Protein AF-A0A418VL52-F1 (afdb_monomer_lite)

Organism: NCBI:txid2320860

pLDDT: mean 84.6, std 11.33, range [48.5, 96.31]

InterPro domains:
  IPR027417 P-loop containing nucleoside triphosphate hydrolase [G3DSA:3.40.50.300] (5-226)
  IPR027417 P-loop containing nucleoside triphosphate hydrolase [SSF52540] (21-199)

Foldseek 3Di:
DLQVQLLHPQDCPPVDPRHPVVPDPPVSNCVSPVDGDDPVRSVVVCVPDDDDDDDPLCQLVVVVVCVVVVPDAAEAEDEQLLLQLLVCVVVCVQAQCVQCVVDDDDDADPDDNTGHRPLQDPPCVVVLNPDHSSQVSLVSVCSNCVCVLVDPRHAYQHPQVCLVPVPLSVVLVCVVVVHDDDPCRVVVSVPRHRDPDDSGDCCVVHDPVSVVSSVVSVVSVVVRPCSRYRD

Secondary structure (DSSP, 8-state):
-HHHHTT-S----TTSTT-GGGTS-HHHHHHHHTSPPPHHHHTGGGTT-------TT-GGGHHHHHHH-TT---EEEE--HHHHHHHHHHTTTTSHHHHHT-S------SSSSS---TTSPTT-HHHHHHS-HHHHHHHHHHHHHGGGGT--SSEEEEHHHHHHSHHHHHHHHHHHHT----TTHHHHHHH-----S-----GGGS-HHHHHHHHHHHHHHHT--TTTB--

Sequence (231 aa):
MLQAMCGRILNFNSHDDSWVFHGRPREEIEARMARTWRRQEAFPLMLDRRLAFKMPEMLPQLDRLKMYYPNMTSLVMLRRPESVISSVMKKGWYSDDQMQGINGEFIFKTGYSKRIPPWVPDGMEEKYIAMPEVERAAFCYILQYENLISRKDCVVVDYDKMMLDPYNYFSAVCERIGCSFGSLTNEIIQSIREPSKDRSVEVNMITPEYRQKYLTFMRHAERLPSDKRLL

Structure (mmCIF, N/CA/C/O backbone):
data_AF-A0A418VL52-F1
#
_entry.id   AF-A0A418VL52-F1
#
loop_
_atom_site.group_PDB
_atom_site.id
_atom_site.type_symbol
_atom_site.label_atom_id
_atom_site.label_alt_id
_atom_site.label_comp_id
_atom_site.label_asym_id
_atom_site.label_entity_id
_atom_site.label_seq_id
_atom_site.pdbx_PDB_ins_code
_atom_site.Cartn_x
_atom_site.Cartn_y
_atom_site.Cartn_z
_atom_site.occupancy
_atom_site.B_iso_or_equiv
_atom_site.auth_seq_id
_atom_site.auth_comp_id
_atom_site.auth_asym_id
_atom_site.auth_atom_id
_atom_site.pdbx_PDB_model_num
ATOM 1 N N . MET A 1 1 ? 1.977 5.562 -18.429 1.00 75.00 1 MET A N 1
ATOM 2 C CA . MET A 1 1 ? 2.904 4.445 -18.730 1.00 75.00 1 MET A CA 1
ATOM 3 C C . MET A 1 1 ? 3.840 4.760 -19.894 1.00 75.00 1 MET A C 1
ATOM 5 O O . MET A 1 1 ? 5.025 4.903 -19.638 1.00 75.00 1 MET A O 1
ATOM 9 N N . LEU A 1 2 ? 3.338 4.951 -21.124 1.00 86.62 2 LEU A N 1
ATOM 10 C CA . LEU A 1 2 ? 4.182 5.241 -22.302 1.00 86.62 2 LEU A CA 1
ATOM 11 C C . LEU A 1 2 ? 5.139 6.422 -22.091 1.00 86.62 2 LEU A C 1
ATOM 13 O O . LEU A 1 2 ? 6.314 6.325 -22.410 1.00 86.62 2 LEU A O 1
ATOM 17 N N . GLN A 1 3 ? 4.653 7.513 -21.496 1.00 89.12 3 GLN A N 1
ATOM 18 C CA . GLN A 1 3 ? 5.487 8.687 -21.230 1.00 89.12 3 GLN A CA 1
ATOM 19 C C . GLN A 1 3 ? 6.671 8.357 -20.301 1.00 89.12 3 GLN A C 1
ATOM 21 O O . GLN A 1 3 ? 7.805 8.643 -20.666 1.00 89.12 3 GLN A O 1
ATOM 26 N N . ALA A 1 4 ? 6.431 7.659 -19.184 1.00 88.25 4 ALA A N 1
ATOM 27 C CA . ALA A 1 4 ? 7.472 7.244 -18.234 1.00 88.25 4 ALA A CA 1
ATOM 28 C C . ALA A 1 4 ? 8.507 6.283 -18.844 1.00 88.25 4 ALA A C 1
ATOM 30 O O . ALA A 1 4 ? 9.696 6.385 -18.545 1.00 88.25 4 ALA A O 1
ATOM 31 N N . MET A 1 5 ? 8.077 5.385 -19.739 1.00 86.50 5 MET A N 1
ATOM 32 C CA . MET A 1 5 ? 8.989 4.521 -20.501 1.00 86.50 5 MET A CA 1
ATOM 33 C C . MET A 1 5 ? 9.903 5.323 -21.430 1.00 86.50 5 MET A C 1
ATOM 35 O O . MET A 1 5 ? 11.071 4.988 -21.578 1.00 86.50 5 MET A O 1
ATOM 39 N N . CYS A 1 6 ? 9.400 6.418 -21.996 1.00 90.94 6 CYS A N 1
ATOM 40 C CA . CYS A 1 6 ? 10.172 7.337 -22.830 1.00 90.94 6 CYS A CA 1
ATOM 41 C C . CYS A 1 6 ? 10.937 8.403 -22.020 1.00 90.94 6 CYS A C 1
ATOM 43 O O . CYS A 1 6 ? 11.314 9.426 -22.587 1.00 90.94 6 CYS A O 1
ATOM 45 N N . GLY A 1 7 ? 11.095 8.228 -20.703 1.00 90.12 7 GLY A N 1
ATOM 46 C CA . GLY A 1 7 ? 11.819 9.171 -19.842 1.00 90.12 7 GLY A CA 1
ATOM 47 C C . GLY A 1 7 ? 11.044 10.437 -19.449 1.00 90.12 7 GLY A C 1
ATOM 48 O O . GLY A 1 7 ? 11.619 11.347 -18.864 1.00 90.12 7 GLY A O 1
ATOM 49 N N . ARG A 1 8 ? 9.744 10.527 -19.753 1.00 90.31 8 ARG A N 1
ATOM 50 C CA . ARG A 1 8 ? 8.900 11.704 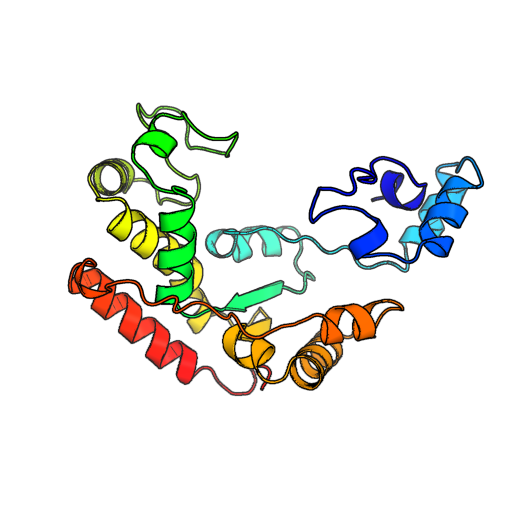-19.471 1.00 90.31 8 ARG A CA 1
ATOM 51 C C . ARG A 1 8 ? 8.036 11.475 -18.232 1.00 90.31 8 ARG A C 1
ATOM 53 O O . ARG A 1 8 ? 7.558 10.367 -18.017 1.00 90.31 8 ARG A O 1
ATOM 60 N N . ILE A 1 9 ? 7.730 12.533 -17.477 1.00 91.12 9 ILE A N 1
ATOM 61 C CA . ILE A 1 9 ? 6.906 12.448 -16.250 1.00 91.12 9 ILE A CA 1
ATOM 62 C C . ILE A 1 9 ? 7.554 11.507 -15.207 1.00 91.12 9 ILE A C 1
ATOM 64 O O . ILE A 1 9 ? 6.883 10.737 -14.524 1.00 91.12 9 ILE A O 1
ATOM 68 N N . LEU A 1 10 ? 8.887 11.522 -15.130 1.00 92.69 10 LEU A N 1
ATOM 69 C CA . LEU A 1 10 ? 9.644 10.883 -14.055 1.00 92.69 10 LEU A CA 1
ATOM 70 C C . LEU A 1 10 ? 9.913 11.921 -12.962 1.00 92.69 10 LEU A C 1
ATOM 72 O O . LEU A 1 10 ? 10.136 13.091 -13.275 1.00 92.69 10 LEU A O 1
ATOM 76 N N . ASN A 1 11 ? 9.906 11.501 -11.695 1.00 94.75 11 ASN A N 1
ATOM 77 C CA . ASN A 1 11 ? 10.263 12.393 -10.598 1.00 94.75 11 ASN A CA 1
ATOM 78 C C . ASN A 1 11 ? 11.787 12.429 -10.414 1.00 94.75 11 ASN A C 1
ATOM 80 O O . ASN A 1 11 ? 12.394 11.431 -10.024 1.00 94.75 11 ASN A O 1
ATOM 84 N N . PHE A 1 12 ? 12.395 13.583 -10.684 1.00 94.94 12 PHE A N 1
ATOM 85 C CA . PHE A 1 12 ? 13.830 13.820 -10.510 1.00 94.94 12 PHE A CA 1
ATOM 86 C C . PHE A 1 12 ? 14.175 14.596 -9.231 1.00 94.94 12 PHE A C 1
ATOM 88 O O . PHE A 1 12 ? 15.353 14.852 -8.992 1.00 94.94 12 PHE A O 1
ATOM 95 N N . ASN A 1 13 ? 13.190 14.927 -8.391 1.00 96.31 13 ASN A N 1
ATOM 96 C CA . ASN A 1 13 ? 13.432 15.534 -7.087 1.00 96.31 13 ASN A CA 1
ATOM 97 C C . ASN A 1 13 ? 14.026 14.498 -6.119 1.00 96.31 13 ASN A C 1
ATOM 99 O O . ASN A 1 13 ? 13.329 13.586 -5.683 1.00 96.31 13 ASN A O 1
ATOM 103 N N . SER A 1 14 ? 15.307 14.647 -5.775 1.00 95.69 14 SER A N 1
ATOM 104 C CA . SER A 1 14 ? 16.042 13.714 -4.908 1.00 95.69 14 SER A CA 1
ATOM 105 C C . SER A 1 14 ? 15.606 13.732 -3.445 1.00 95.69 14 SER A C 1
ATOM 107 O O . SER A 1 14 ? 16.032 12.877 -2.675 1.00 95.69 14 SER A O 1
ATOM 109 N N . HIS A 1 15 ? 14.789 14.706 -3.045 1.00 94.88 15 HIS A N 1
ATOM 110 C CA . HIS A 1 15 ? 14.246 14.783 -1.690 1.00 94.88 15 HIS A CA 1
ATOM 111 C C . HIS A 1 15 ? 12.954 13.979 -1.519 1.00 94.88 15 HIS A C 1
ATOM 113 O O . HIS A 1 15 ? 12.525 13.763 -0.387 1.00 94.88 15 HIS A O 1
ATOM 119 N N . ASP A 1 16 ? 12.340 13.536 -2.617 1.00 92.12 16 ASP A N 1
ATOM 120 C CA . ASP A 1 16 ? 11.100 12.776 -2.561 1.00 92.12 16 ASP A CA 1
ATOM 121 C C . ASP A 1 16 ? 11.381 11.276 -2.444 1.00 92.12 16 ASP A C 1
ATOM 123 O O . ASP A 1 16 ? 12.195 10.716 -3.179 1.00 92.12 16 ASP A O 1
ATOM 127 N N . ASP A 1 17 ? 10.585 10.572 -1.636 1.00 86.44 17 ASP A N 1
ATOM 128 C CA . ASP A 1 17 ? 10.592 9.099 -1.598 1.00 86.44 17 ASP A CA 1
ATOM 129 C C . ASP A 1 17 ? 10.331 8.484 -2.986 1.00 86.44 17 ASP A C 1
ATOM 131 O O . ASP A 1 17 ? 10.761 7.370 -3.282 1.00 86.44 17 ASP A O 1
ATOM 135 N N . SER A 1 18 ? 9.627 9.224 -3.849 1.00 89.12 18 SER A N 1
ATOM 136 C CA . SER A 1 18 ? 9.289 8.827 -5.218 1.00 89.12 18 SER A CA 1
ATOM 137 C C . SER A 1 18 ? 10.348 9.190 -6.266 1.00 89.12 18 SER A C 1
ATOM 139 O O . SER A 1 18 ? 10.082 9.033 -7.461 1.00 89.12 18 SER A O 1
ATOM 141 N N . TRP A 1 19 ? 11.532 9.654 -5.851 1.00 94.75 19 TRP A N 1
ATOM 142 C CA . TRP A 1 19 ? 12.656 9.904 -6.749 1.00 94.75 19 TRP A CA 1
ATOM 143 C C . TRP A 1 19 ? 12.959 8.671 -7.605 1.00 94.75 19 TRP A C 1
ATOM 145 O O . TRP A 1 19 ? 13.111 7.559 -7.097 1.00 94.75 19 TRP A O 1
ATOM 155 N N . VAL A 1 20 ? 13.049 8.850 -8.924 1.00 94.19 20 VAL A N 1
ATOM 156 C CA . VAL A 1 20 ? 13.089 7.730 -9.877 1.00 94.19 20 VAL A CA 1
ATOM 157 C C . VAL A 1 20 ? 14.253 6.763 -9.627 1.00 94.19 20 VAL A C 1
ATOM 159 O O . VAL A 1 20 ? 14.093 5.553 -9.801 1.00 94.19 20 VAL A O 1
ATOM 162 N N . PHE A 1 21 ? 15.393 7.274 -9.161 1.00 94.38 21 PHE A N 1
ATOM 163 C CA . PHE A 1 21 ? 16.592 6.474 -8.917 1.00 94.38 21 PHE A CA 1
ATOM 164 C C . PHE A 1 21 ? 16.537 5.649 -7.619 1.00 94.38 21 PHE A C 1
ATOM 166 O O . PHE A 1 21 ? 17.364 4.762 -7.451 1.00 94.38 21 PHE A O 1
ATOM 173 N N . HIS A 1 22 ? 15.534 5.840 -6.747 1.00 92.31 22 HIS A N 1
ATOM 174 C CA . HIS A 1 22 ? 15.269 4.899 -5.646 1.00 92.31 22 HIS A CA 1
ATOM 175 C C . HIS A 1 22 ? 14.689 3.563 -6.134 1.00 92.31 22 HIS A C 1
ATOM 177 O O . HIS A 1 22 ? 14.755 2.561 -5.428 1.00 92.31 22 HIS A O 1
ATOM 183 N N . GLY A 1 23 ? 14.073 3.542 -7.322 1.00 89.69 23 GLY A N 1
ATOM 184 C CA . GLY A 1 23 ? 13.393 2.358 -7.854 1.00 89.69 23 GLY A CA 1
ATOM 185 C C . GLY A 1 23 ? 13.970 1.815 -9.158 1.00 89.69 23 GLY A C 1
ATOM 186 O O . GLY A 1 23 ? 13.534 0.750 -9.601 1.00 89.69 23 GLY A O 1
ATOM 187 N N . ARG A 1 24 ? 14.897 2.533 -9.808 1.00 91.81 24 ARG A N 1
ATOM 188 C CA . ARG A 1 24 ? 15.479 2.162 -11.108 1.00 91.81 24 ARG A CA 1
ATOM 189 C C . ARG A 1 24 ? 16.969 2.513 -11.188 1.00 91.81 24 ARG A C 1
ATOM 191 O O . ARG A 1 24 ? 17.333 3.598 -10.738 1.00 91.81 24 ARG A O 1
ATOM 198 N N . PRO A 1 25 ? 17.811 1.655 -11.800 1.00 94.25 25 PRO A N 1
ATOM 199 C CA . PRO A 1 25 ? 19.217 1.968 -12.036 1.00 94.25 25 PRO A CA 1
ATOM 200 C C . PRO A 1 25 ? 19.390 3.228 -12.871 1.00 94.25 25 PRO A C 1
ATOM 202 O O . PRO A 1 25 ? 18.548 3.556 -13.718 1.00 94.25 25 PRO A O 1
ATOM 205 N N . ARG A 1 26 ? 20.519 3.905 -12.669 1.00 94.69 26 ARG A N 1
ATOM 206 C CA . ARG A 1 26 ? 20.819 5.152 -13.366 1.00 94.69 26 ARG A CA 1
ATOM 207 C C . ARG A 1 26 ? 20.898 4.953 -14.874 1.00 94.69 26 ARG A C 1
ATOM 209 O O . ARG A 1 26 ? 20.269 5.693 -15.628 1.00 94.69 26 ARG A O 1
ATOM 216 N N . GLU A 1 27 ? 21.578 3.892 -15.277 1.00 95.31 27 GLU A N 1
ATOM 217 C CA . GLU A 1 27 ? 21.813 3.504 -16.663 1.00 95.31 27 GLU A CA 1
ATOM 218 C C . GLU A 1 27 ? 20.487 3.243 -17.392 1.00 95.31 27 GLU A C 1
ATOM 220 O O . GLU A 1 27 ? 20.321 3.619 -18.551 1.00 95.31 27 GLU A O 1
ATOM 225 N N . GLU A 1 28 ? 19.503 2.651 -16.701 1.00 93.12 28 GLU A N 1
ATOM 226 C CA . GLU A 1 28 ? 18.175 2.386 -17.264 1.00 93.12 28 GLU A CA 1
ATOM 227 C C . GLU A 1 28 ? 17.436 3.692 -17.586 1.00 93.12 28 GLU A C 1
ATOM 229 O O . GLU A 1 28 ? 16.813 3.814 -18.643 1.00 93.12 28 GLU A O 1
ATOM 234 N N . ILE A 1 29 ? 17.492 4.679 -16.689 1.00 94.88 29 ILE A N 1
ATOM 235 C CA . ILE A 1 29 ? 16.823 5.970 -16.886 1.00 94.88 29 ILE A CA 1
ATOM 236 C C . ILE A 1 29 ? 17.547 6.809 -17.939 1.00 94.88 29 ILE A C 1
ATOM 238 O O . ILE A 1 29 ? 16.893 7.378 -18.815 1.00 94.88 29 ILE A O 1
ATOM 242 N N . GLU A 1 30 ? 18.877 6.842 -17.915 1.00 94.50 30 GLU A N 1
ATOM 243 C CA . GLU A 1 30 ? 19.681 7.549 -18.917 1.00 94.50 30 GLU A CA 1
ATOM 244 C C . GLU A 1 30 ? 19.462 6.972 -20.320 1.00 94.50 30 GLU A C 1
ATOM 246 O O . GLU A 1 30 ? 19.229 7.733 -21.259 1.00 94.50 30 GLU A O 1
ATOM 251 N N . ALA A 1 31 ? 19.383 5.645 -20.467 1.00 92.56 31 ALA A N 1
ATOM 252 C CA . ALA A 1 31 ? 19.061 5.004 -21.743 1.00 92.56 31 ALA A CA 1
ATOM 253 C C . ALA A 1 31 ? 17.676 5.407 -22.287 1.00 92.56 31 ALA A C 1
ATOM 255 O O . ALA A 1 31 ? 17.504 5.569 -23.499 1.00 92.56 31 ALA A O 1
ATOM 256 N N . ARG A 1 32 ? 16.677 5.613 -21.415 1.00 91.62 32 ARG A N 1
ATOM 257 C CA . ARG A 1 32 ? 15.350 6.107 -21.832 1.00 91.62 32 ARG A CA 1
ATOM 258 C C . ARG A 1 32 ? 15.418 7.535 -22.359 1.00 91.62 32 ARG A C 1
ATOM 260 O O . ARG A 1 32 ? 14.725 7.844 -23.328 1.00 91.62 32 ARG A O 1
ATOM 267 N N . MET A 1 33 ? 16.237 8.376 -21.729 1.00 92.56 33 MET A N 1
ATOM 268 C CA . MET A 1 33 ? 16.390 9.797 -22.060 1.00 92.56 33 MET A CA 1
ATOM 269 C C . MET A 1 33 ? 17.387 10.067 -23.193 1.00 92.56 33 MET A C 1
ATOM 271 O O . MET A 1 33 ? 17.365 11.153 -23.763 1.00 92.56 33 MET A O 1
ATOM 275 N N . ALA A 1 34 ? 18.225 9.093 -23.558 1.00 94.00 34 ALA A N 1
ATOM 276 C CA . ALA A 1 34 ? 19.257 9.234 -24.587 1.00 94.00 34 ALA A CA 1
ATOM 277 C C . ALA A 1 34 ? 18.709 9.540 -25.995 1.00 94.00 34 ALA A C 1
ATOM 279 O O . ALA A 1 34 ? 19.469 9.900 -26.893 1.00 94.00 34 ALA A O 1
ATOM 280 N N . ARG A 1 35 ? 17.396 9.388 -26.218 1.00 91.88 35 ARG A N 1
ATOM 281 C CA . ARG A 1 35 ? 16.749 9.698 -27.496 1.00 91.88 35 ARG A CA 1
ATOM 282 C C . ARG A 1 35 ? 15.297 10.129 -27.340 1.00 91.88 35 ARG A C 1
ATOM 284 O O . ARG A 1 35 ? 14.634 9.841 -26.347 1.00 91.88 35 ARG A O 1
ATOM 291 N N . THR A 1 36 ? 14.762 10.740 -28.396 1.00 91.81 36 THR A N 1
ATOM 292 C CA . THR A 1 36 ? 13.319 10.980 -28.519 1.00 91.81 36 THR A CA 1
ATOM 293 C C . THR A 1 36 ? 12.623 9.748 -29.079 1.00 91.81 36 THR A C 1
ATOM 295 O O . THR A 1 36 ? 12.971 9.264 -30.150 1.00 91.81 36 THR A O 1
ATOM 298 N N . TRP A 1 37 ? 11.596 9.279 -28.377 1.00 93.12 37 TRP A N 1
ATOM 299 C CA . TRP A 1 37 ? 10.807 8.119 -28.777 1.00 93.12 37 TRP A CA 1
ATOM 300 C C . TRP A 1 37 ? 9.550 8.514 -29.545 1.00 93.12 37 TRP A C 1
ATOM 302 O O . TRP A 1 37 ? 8.741 9.320 -29.054 1.00 93.12 37 TRP A O 1
ATOM 312 N N . ARG A 1 38 ? 9.328 7.876 -30.698 1.00 91.88 38 ARG A N 1
ATOM 313 C CA . ARG A 1 38 ? 8.024 7.862 -31.367 1.00 91.88 38 ARG A CA 1
ATOM 314 C C . ARG A 1 38 ? 7.120 6.827 -30.707 1.00 91.88 38 ARG A C 1
ATOM 316 O O . ARG A 1 38 ? 7.561 5.791 -30.213 1.00 91.88 38 ARG A O 1
ATOM 323 N N . ARG A 1 39 ? 5.809 7.075 -30.744 1.00 90.19 39 ARG A N 1
ATOM 324 C CA . ARG A 1 39 ? 4.809 6.170 -30.151 1.00 90.19 39 ARG A CA 1
ATOM 325 C C . ARG A 1 39 ? 4.887 4.750 -30.720 1.0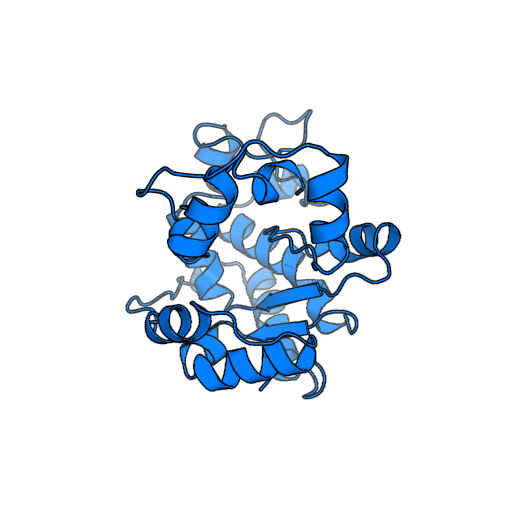0 90.19 39 ARG A C 1
ATOM 327 O O . ARG A 1 39 ? 4.757 3.802 -29.959 1.00 90.19 39 ARG A O 1
ATOM 334 N N . GLN A 1 40 ? 5.123 4.620 -32.025 1.00 93.31 40 GLN A N 1
ATOM 335 C CA . GLN A 1 40 ? 5.229 3.328 -32.711 1.00 93.31 40 GLN A CA 1
ATOM 336 C C . GLN A 1 40 ? 6.457 2.515 -32.268 1.00 93.31 40 GLN A C 1
ATOM 338 O O . GLN A 1 40 ? 6.409 1.294 -32.303 1.00 93.31 40 GLN A O 1
ATOM 343 N N . GLU A 1 41 ? 7.523 3.173 -31.803 1.00 91.06 41 GLU A N 1
ATOM 344 C CA . GLU A 1 41 ? 8.746 2.516 -31.320 1.00 91.06 41 GLU A CA 1
ATOM 345 C C . GLU A 1 41 ? 8.626 2.108 -29.849 1.00 91.06 41 GLU A C 1
ATOM 347 O O . GLU A 1 41 ? 9.101 1.052 -29.446 1.00 91.06 41 GLU A O 1
ATOM 352 N N . ALA A 1 42 ? 7.990 2.954 -29.033 1.00 89.88 42 ALA A N 1
ATOM 353 C CA . ALA A 1 42 ? 7.884 2.733 -27.593 1.00 89.88 42 ALA A CA 1
ATOM 354 C C . ALA A 1 42 ? 6.723 1.807 -27.197 1.00 89.88 42 ALA A C 1
ATOM 356 O O . ALA A 1 42 ? 6.804 1.137 -26.172 1.00 89.88 42 ALA A O 1
ATOM 357 N N . PHE A 1 43 ? 5.644 1.753 -27.985 1.00 90.94 43 PHE A N 1
ATOM 358 C CA . PHE A 1 43 ? 4.483 0.917 -27.666 1.00 90.94 43 PHE A CA 1
ATOM 359 C C . PHE A 1 43 ? 4.801 -0.592 -27.621 1.00 90.94 43 PHE A C 1
ATOM 361 O O . PHE A 1 43 ? 4.389 -1.229 -26.653 1.00 90.94 43 PHE A O 1
ATOM 368 N N . PRO A 1 44 ? 5.571 -1.173 -28.565 1.00 91.06 44 PRO A N 1
ATOM 369 C CA . PRO A 1 44 ? 5.969 -2.579 -28.482 1.00 91.06 44 PRO A CA 1
ATOM 370 C C . PRO A 1 44 ? 6.718 -2.933 -27.188 1.00 91.06 44 PRO A C 1
ATOM 372 O O . PRO A 1 44 ? 6.483 -3.998 -26.629 1.00 91.06 44 PRO A O 1
ATOM 375 N N . LEU A 1 45 ? 7.538 -2.015 -26.657 1.00 86.06 45 LEU A N 1
ATOM 376 C CA . LEU A 1 45 ? 8.305 -2.194 -25.409 1.00 86.06 45 LEU A CA 1
ATOM 377 C C . LEU A 1 45 ? 7.457 -2.157 -24.127 1.00 86.06 45 LEU A C 1
ATOM 379 O O . LEU A 1 45 ? 7.995 -2.241 -23.023 1.00 86.06 45 LEU A O 1
ATOM 383 N N . MET A 1 46 ? 6.155 -1.903 -24.251 1.00 85.75 46 MET A N 1
ATOM 384 C CA . MET A 1 46 ? 5.217 -1.949 -23.132 1.00 85.75 46 MET A CA 1
ATOM 385 C C . MET A 1 46 ? 4.444 -3.261 -23.070 1.00 85.75 46 MET A C 1
ATOM 387 O O . MET A 1 46 ? 3.882 -3.563 -22.019 1.00 85.75 46 MET A O 1
ATOM 391 N N . LEU A 1 47 ? 4.365 -4.006 -24.175 1.00 88.12 47 LEU A N 1
ATOM 392 C CA . LEU A 1 47 ? 3.535 -5.210 -24.264 1.00 88.12 47 LEU A CA 1
ATOM 393 C C . LEU A 1 47 ? 4.061 -6.345 -23.374 1.00 88.12 47 LEU A C 1
ATOM 395 O O . LEU A 1 47 ? 3.293 -7.201 -22.952 1.00 88.12 47 LEU A O 1
ATOM 399 N N . ASP A 1 48 ? 5.350 -6.315 -23.050 1.00 84.50 48 ASP A N 1
ATOM 400 C CA . ASP A 1 48 ? 6.054 -7.246 -22.168 1.00 84.50 48 ASP A CA 1
ATOM 401 C C . ASP A 1 48 ? 6.086 -6.787 -20.696 1.00 84.50 48 ASP A C 1
ATOM 403 O O . ASP A 1 48 ? 6.736 -7.415 -19.857 1.00 84.50 48 ASP A O 1
ATOM 407 N N . ARG A 1 49 ? 5.410 -5.684 -20.343 1.00 86.62 49 ARG A N 1
ATOM 408 C CA . ARG A 1 49 ? 5.464 -5.092 -18.997 1.00 86.62 49 ARG A CA 1
ATOM 409 C C . ARG A 1 49 ? 4.167 -5.286 -18.226 1.00 86.62 49 ARG A C 1
ATOM 411 O O . ARG A 1 49 ? 3.068 -5.140 -18.752 1.00 86.62 49 ARG A O 1
ATOM 418 N N . ARG A 1 50 ? 4.306 -5.523 -16.919 1.00 87.50 50 ARG A N 1
ATOM 419 C CA . ARG A 1 50 ? 3.187 -5.541 -15.973 1.00 87.50 50 ARG A CA 1
ATOM 420 C C . ARG A 1 50 ? 3.042 -4.166 -15.326 1.00 87.50 50 ARG A C 1
ATOM 422 O O . ARG A 1 50 ? 4.003 -3.617 -14.789 1.00 87.50 50 ARG A O 1
ATOM 429 N N . LEU A 1 51 ? 1.836 -3.615 -15.378 1.00 88.62 51 LEU A N 1
ATOM 430 C CA . LEU A 1 51 ? 1.504 -2.366 -14.708 1.00 88.62 51 LEU A CA 1
ATOM 431 C C . LEU A 1 51 ? 1.204 -2.641 -13.231 1.00 88.62 51 LEU A C 1
ATOM 433 O O . LEU A 1 51 ? 0.442 -3.550 -12.912 1.00 88.62 51 LEU A O 1
ATOM 437 N N . ALA A 1 52 ? 1.800 -1.849 -12.345 1.00 89.94 52 ALA A N 1
ATOM 438 C CA . ALA A 1 52 ? 1.575 -1.924 -10.910 1.00 89.94 52 ALA A CA 1
ATOM 439 C C . ALA A 1 52 ? 1.156 -0.551 -10.384 1.00 89.94 52 ALA A C 1
ATOM 441 O O . ALA A 1 52 ? 1.740 0.469 -10.756 1.00 89.94 52 ALA A O 1
ATOM 442 N N . PHE A 1 53 ? 0.159 -0.539 -9.503 1.00 89.88 53 PHE A N 1
ATOM 443 C CA . PHE A 1 53 ? -0.313 0.659 -8.824 1.00 89.88 53 PHE A CA 1
ATOM 444 C C . PHE A 1 53 ? -0.281 0.435 -7.320 1.00 89.88 53 PHE A C 1
ATOM 446 O O . PHE A 1 53 ? -0.760 -0.584 -6.825 1.00 89.88 53 PHE A O 1
ATOM 453 N N . LYS A 1 54 ? 0.248 1.418 -6.594 1.00 89.94 54 LYS A N 1
ATOM 454 C CA . LYS A 1 54 ? 0.111 1.506 -5.143 1.00 89.94 54 LYS A CA 1
ATOM 455 C C . LYS A 1 54 ? -0.975 2.528 -4.848 1.00 89.94 54 LYS A C 1
ATOM 457 O O . LYS A 1 54 ? -0.809 3.697 -5.181 1.00 89.94 54 LYS A O 1
ATOM 462 N N . MET A 1 55 ? -2.053 2.091 -4.210 1.00 88.06 55 MET A N 1
ATOM 463 C CA . MET A 1 55 ? -3.125 2.977 -3.770 1.00 88.06 55 MET A CA 1
ATOM 464 C C . MET A 1 55 ? -3.435 2.675 -2.300 1.00 88.06 55 MET A C 1
ATOM 466 O O . MET A 1 55 ? -3.963 1.598 -2.012 1.00 88.06 55 MET A O 1
ATOM 470 N N . PRO A 1 56 ? -3.044 3.551 -1.356 1.00 84.50 56 PRO A N 1
ATOM 471 C CA . PRO A 1 56 ? -3.441 3.385 0.037 1.00 84.50 56 PRO A CA 1
ATOM 472 C C . PRO A 1 56 ? -4.966 3.496 0.164 1.00 84.50 56 PRO A C 1
ATOM 474 O O . PRO A 1 56 ? -5.611 4.137 -0.658 1.00 84.50 56 PRO A O 1
ATOM 477 N N . GLU A 1 57 ? -5.529 2.862 1.192 1.00 84.38 57 GLU A N 1
ATOM 478 C CA . GLU A 1 57 ? -6.942 3.012 1.585 1.00 84.38 57 GLU A CA 1
ATOM 479 C C . GLU A 1 57 ? -7.990 2.593 0.526 1.00 84.38 57 GLU A C 1
ATOM 481 O O . GLU A 1 57 ? -9.139 3.031 0.569 1.00 84.38 57 GLU A O 1
ATOM 486 N N . MET A 1 58 ? -7.609 1.706 -0.403 1.00 87.94 58 MET A N 1
ATOM 487 C CA . MET A 1 58 ? -8.467 1.228 -1.501 1.00 87.94 58 MET A CA 1
ATOM 488 C C . MET A 1 58 ? -9.084 -0.158 -1.283 1.00 87.94 58 MET A C 1
ATOM 490 O O . MET A 1 58 ? -9.711 -0.707 -2.194 1.00 87.94 58 MET A O 1
ATOM 494 N N . LEU A 1 59 ? -8.882 -0.771 -0.115 1.00 89.50 59 LEU A N 1
ATOM 495 C CA . LEU A 1 59 ? -9.345 -2.137 0.125 1.00 89.50 59 LEU A CA 1
ATOM 496 C C . LEU A 1 59 ? -10.887 -2.268 0.072 1.00 89.50 59 LEU A C 1
ATOM 498 O O . LEU A 1 59 ? -11.357 -3.220 -0.557 1.00 89.50 59 LEU A O 1
ATOM 502 N N . PRO A 1 60 ? -11.691 -1.304 0.573 1.00 89.00 60 PRO A N 1
ATOM 503 C CA . PRO A 1 60 ? -13.144 -1.298 0.381 1.00 89.00 60 PRO A CA 1
ATOM 504 C C . PRO A 1 60 ? -13.583 -1.226 -1.091 1.00 89.00 60 PRO A C 1
ATOM 506 O O . PRO A 1 60 ? -14.674 -1.663 -1.442 1.00 89.00 60 PRO A O 1
ATOM 509 N N . GLN A 1 61 ? -12.744 -0.688 -1.977 1.00 89.12 61 GLN A N 1
ATOM 510 C CA . GLN A 1 61 ? -13.031 -0.511 -3.402 1.00 89.12 61 GLN A CA 1
ATOM 511 C C . GLN A 1 61 ? -12.481 -1.659 -4.259 1.00 89.12 61 GLN A C 1
ATOM 513 O O . GLN A 1 61 ? -12.621 -1.631 -5.486 1.00 89.12 61 GLN A O 1
ATOM 518 N N . LEU A 1 62 ? -11.861 -2.671 -3.645 1.00 90.62 62 LEU A N 1
ATOM 519 C CA . LEU A 1 62 ? -11.165 -3.728 -4.369 1.00 90.62 62 LEU A CA 1
ATOM 520 C C . LEU A 1 62 ? -12.100 -4.543 -5.277 1.00 90.62 62 LEU A C 1
ATOM 522 O O . LEU A 1 62 ? -11.713 -4.876 -6.396 1.00 90.62 62 LEU A O 1
ATOM 526 N N . ASP A 1 63 ? -13.344 -4.787 -4.858 1.00 91.56 63 ASP A N 1
ATOM 527 C CA . ASP A 1 63 ? -14.338 -5.481 -5.694 1.00 91.56 63 ASP A CA 1
ATOM 528 C C . ASP A 1 63 ? -14.648 -4.692 -6.964 1.00 91.56 63 ASP A C 1
ATOM 530 O O . ASP A 1 63 ? -14.603 -5.229 -8.070 1.00 91.56 63 ASP A O 1
ATOM 534 N N . ARG A 1 64 ? -14.858 -3.380 -6.823 1.00 92.50 64 ARG A N 1
ATOM 535 C CA . ARG A 1 64 ? -15.097 -2.489 -7.958 1.00 92.50 64 ARG A CA 1
ATOM 536 C C . ARG A 1 64 ? -13.891 -2.443 -8.892 1.00 92.50 64 ARG A C 1
ATOM 538 O O . ARG A 1 64 ? -14.068 -2.485 -10.105 1.00 92.50 64 ARG A O 1
ATOM 545 N N . LEU A 1 65 ? -12.669 -2.395 -8.357 1.00 92.75 65 LEU A N 1
ATOM 546 C CA . LEU A 1 65 ? -11.454 -2.457 -9.177 1.00 92.75 65 LEU A CA 1
ATOM 547 C C . LEU A 1 65 ? -11.378 -3.766 -9.969 1.00 92.75 65 LEU A C 1
ATOM 549 O O . LEU A 1 65 ? -11.037 -3.740 -11.147 1.00 92.75 65 LEU A O 1
ATOM 553 N N . LYS A 1 66 ? -11.745 -4.895 -9.362 1.00 92.50 66 LYS A N 1
ATOM 554 C CA . LYS A 1 66 ? -11.753 -6.200 -10.032 1.00 92.50 66 LYS A CA 1
ATOM 555 C C . LYS A 1 66 ? -12.843 -6.352 -11.080 1.00 92.50 66 LYS A C 1
ATOM 557 O O . LYS A 1 66 ? -12.629 -7.066 -12.050 1.00 92.50 66 LYS A O 1
ATOM 562 N N . MET A 1 67 ? -13.964 -5.647 -10.949 1.00 95.50 67 MET A N 1
ATOM 563 C CA . MET A 1 67 ? -14.951 -5.578 -12.031 1.00 95.50 67 MET A CA 1
ATOM 564 C C . MET A 1 67 ? -14.353 -4.957 -13.301 1.00 95.50 67 MET A C 1
ATOM 566 O O . MET A 1 67 ? -14.620 -5.436 -14.398 1.00 95.50 67 MET A O 1
ATOM 570 N N . TYR A 1 68 ? -13.523 -3.918 -13.161 1.00 95.94 68 TYR A N 1
ATOM 571 C CA . TYR A 1 68 ? -12.845 -3.284 -14.300 1.00 95.94 68 TYR A CA 1
ATOM 572 C C . TYR A 1 68 ? -11.593 -4.045 -14.755 1.00 95.94 68 TYR A C 1
ATOM 574 O O . TYR A 1 68 ? -11.269 -4.049 -15.941 1.00 95.94 68 TYR A O 1
ATOM 582 N N . TYR A 1 69 ? -10.892 -4.691 -13.822 1.00 94.44 69 TYR A N 1
ATOM 583 C CA . TYR A 1 69 ? -9.631 -5.393 -14.056 1.00 94.44 69 TYR A CA 1
ATOM 584 C C . TYR A 1 69 ? -9.680 -6.811 -13.459 1.00 94.44 69 TYR A C 1
ATOM 586 O O . TYR A 1 69 ? -9.022 -7.079 -12.449 1.00 94.44 69 TYR A O 1
ATOM 594 N N . PRO A 1 70 ? -10.434 -7.747 -14.067 1.00 93.50 70 PRO A N 1
ATOM 595 C CA . PRO A 1 70 ? -10.695 -9.069 -13.481 1.00 93.50 70 PRO A CA 1
ATOM 596 C C . PRO A 1 70 ? -9.437 -9.922 -13.287 1.00 93.50 70 PRO A C 1
ATOM 598 O O . PRO A 1 70 ? -9.376 -10.740 -12.375 1.00 93.50 70 PRO A O 1
ATOM 601 N N . ASN A 1 71 ? -8.401 -9.679 -14.093 1.00 92.00 71 ASN A N 1
ATOM 602 C CA . ASN A 1 71 ? -7.124 -10.395 -14.032 1.00 92.00 71 ASN A CA 1
ATOM 603 C C . ASN A 1 71 ? -6.073 -9.691 -13.151 1.00 92.00 71 ASN A C 1
ATOM 605 O O . ASN A 1 71 ? -4.895 -10.043 -13.190 1.00 92.00 71 ASN A O 1
ATOM 609 N N . MET A 1 72 ? -6.460 -8.659 -12.395 1.00 94.06 72 MET A N 1
ATOM 610 C CA . MET A 1 72 ? -5.543 -7.925 -11.527 1.00 94.06 72 MET A CA 1
ATOM 611 C C . MET A 1 72 ? -5.107 -8.784 -10.334 1.00 94.06 72 MET A C 1
ATOM 613 O O . MET A 1 72 ? -5.929 -9.226 -9.531 1.00 94.06 72 MET A O 1
ATOM 617 N N . THR A 1 73 ? -3.795 -8.928 -10.148 1.00 93.06 73 THR A N 1
ATOM 618 C CA . THR A 1 73 ? -3.226 -9.411 -8.886 1.00 93.06 73 THR A CA 1
ATOM 619 C C . THR A 1 73 ? -3.291 -8.302 -7.841 1.00 93.06 73 THR A C 1
ATOM 621 O O . THR A 1 73 ? -2.827 -7.188 -8.078 1.00 93.06 73 THR A O 1
ATOM 624 N N . SER A 1 74 ? -3.847 -8.599 -6.670 1.00 93.19 74 SER A N 1
ATOM 625 C CA . SER A 1 74 ? -3.975 -7.640 -5.569 1.00 93.19 74 SER A CA 1
ATOM 626 C C . SER A 1 74 ? -3.065 -8.044 -4.420 1.00 93.19 74 SER A C 1
ATOM 628 O O . SER A 1 74 ? -3.184 -9.159 -3.917 1.00 93.19 74 SER A O 1
ATOM 630 N N . LEU A 1 75 ? -2.173 -7.142 -4.011 1.00 92.38 75 LEU A N 1
ATOM 631 C CA . LEU A 1 75 ? -1.320 -7.309 -2.839 1.00 92.38 75 LEU A CA 1
ATOM 632 C C . LEU A 1 75 ? -1.793 -6.339 -1.758 1.00 92.38 75 LEU A C 1
ATOM 634 O O . LEU A 1 75 ? -1.914 -5.140 -2.012 1.00 92.38 75 LEU A O 1
ATOM 638 N N . VAL A 1 76 ? -2.051 -6.857 -0.563 1.00 91.88 76 VAL A N 1
ATOM 639 C CA . VAL A 1 76 ? -2.509 -6.079 0.588 1.00 91.88 76 VAL A CA 1
ATOM 640 C C . VAL A 1 76 ? -1.455 -6.171 1.677 1.00 91.88 76 VAL A C 1
ATOM 642 O O . VAL A 1 76 ? -1.208 -7.245 2.216 1.00 91.88 76 VAL A O 1
ATOM 645 N N . MET A 1 77 ? -0.848 -5.035 2.012 1.00 90.31 77 MET A N 1
ATOM 646 C CA . MET A 1 77 ? 0.041 -4.932 3.167 1.00 90.31 77 MET A CA 1
ATOM 647 C C . MET A 1 77 ? -0.809 -4.867 4.434 1.00 90.31 77 MET A C 1
ATOM 649 O O . MET A 1 77 ? -1.565 -3.915 4.610 1.00 90.31 77 MET A O 1
ATOM 653 N N . LEU A 1 78 ? -0.673 -5.850 5.314 1.00 87.44 78 LEU A N 1
ATOM 654 C CA . LEU A 1 78 ? -1.285 -5.853 6.634 1.00 87.44 78 LEU A CA 1
ATOM 655 C C . LEU A 1 78 ? -0.238 -5.473 7.676 1.00 87.44 78 LEU A C 1
ATOM 657 O O . LEU A 1 78 ? 0.878 -5.977 7.652 1.00 87.44 78 LEU A O 1
ATOM 661 N N . ARG A 1 79 ? -0.604 -4.596 8.606 1.00 85.12 79 ARG A N 1
ATOM 662 C CA . ARG A 1 79 ? 0.263 -4.162 9.700 1.00 85.12 79 ARG A CA 1
ATOM 663 C C . ARG A 1 79 ? -0.531 -4.081 10.991 1.00 85.12 79 ARG A C 1
ATOM 665 O O . ARG A 1 79 ? -1.723 -3.756 10.949 1.00 85.12 79 ARG A O 1
ATOM 672 N N . ARG A 1 80 ? 0.147 -4.305 12.118 1.00 80.75 80 ARG A N 1
ATOM 673 C CA . ARG A 1 80 ? -0.398 -4.139 13.467 1.00 80.75 80 ARG A CA 1
ATOM 674 C C . ARG A 1 80 ? -1.172 -2.816 13.616 1.00 80.75 80 ARG A C 1
ATOM 676 O O . ARG A 1 80 ? -0.614 -1.753 13.310 1.00 80.75 80 ARG A O 1
ATOM 683 N N . PRO A 1 81 ? -2.437 -2.858 14.064 1.00 82.19 81 PRO A N 1
ATOM 684 C CA . PRO A 1 81 ? -3.332 -1.704 14.094 1.00 82.19 81 PRO A CA 1
ATOM 685 C C . PRO A 1 81 ? -2.811 -0.552 14.947 1.00 82.19 81 PRO A C 1
ATOM 687 O O . PRO A 1 81 ? -2.854 0.590 14.511 1.00 82.19 81 PRO A O 1
ATOM 690 N N . GLU A 1 82 ? -2.250 -0.839 16.117 1.00 81.44 82 GLU A N 1
ATOM 691 C CA . GLU A 1 82 ? -1.651 0.139 17.035 1.00 81.44 82 GLU A CA 1
ATOM 692 C C . GLU A 1 82 ? -0.567 0.927 16.305 1.00 81.44 82 GLU A C 1
ATOM 694 O O . GLU A 1 82 ? -0.540 2.153 16.286 1.00 81.44 82 GLU A O 1
ATOM 699 N N . SER A 1 83 ? 0.260 0.194 15.573 1.00 81.50 83 SER A N 1
ATOM 700 C CA . SER A 1 83 ? 1.330 0.732 14.758 1.00 81.50 83 SER A CA 1
ATOM 701 C C . SER A 1 83 ? 0.811 1.690 13.672 1.00 81.50 83 SER A C 1
ATOM 703 O O . SER A 1 83 ? 1.447 2.711 13.376 1.00 81.50 83 SER A O 1
ATOM 705 N N . VAL A 1 84 ? -0.323 1.360 13.048 1.00 86.19 84 VAL A N 1
ATOM 706 C CA . VAL A 1 84 ? -0.962 2.192 12.018 1.00 86.19 84 VAL A CA 1
ATOM 707 C C . VAL A 1 84 ? -1.640 3.407 12.643 1.00 86.19 84 VAL A C 1
ATOM 709 O O . VAL A 1 84 ? -1.347 4.520 12.213 1.00 86.19 84 VAL A O 1
ATOM 712 N N . ILE A 1 85 ? -2.456 3.216 13.683 1.00 86.44 85 ILE A N 1
ATOM 713 C CA . ILE A 1 85 ? -3.183 4.272 14.404 1.00 86.44 85 ILE A CA 1
ATOM 714 C C . ILE A 1 85 ? -2.199 5.312 14.958 1.00 86.44 85 ILE A C 1
ATOM 716 O O . ILE A 1 85 ? -2.358 6.502 14.698 1.00 86.44 85 ILE A O 1
ATOM 720 N N . SER A 1 86 ? -1.111 4.871 15.603 1.00 85.62 86 SER A N 1
ATOM 721 C CA . SER A 1 86 ? -0.032 5.754 16.076 1.00 85.62 86 SER A CA 1
ATOM 722 C C . SER A 1 86 ? 0.544 6.584 14.931 1.00 85.62 86 SER A C 1
ATOM 724 O O . SER A 1 86 ? 0.720 7.800 15.030 1.00 85.62 86 SER A O 1
ATOM 726 N N . SER A 1 87 ? 0.804 5.929 13.796 1.00 86.31 87 SER A N 1
ATOM 727 C CA . SER A 1 87 ? 1.397 6.584 12.637 1.00 86.31 87 SER A CA 1
ATOM 728 C C . SER A 1 87 ? 0.472 7.607 11.984 1.00 86.31 87 SER A C 1
ATOM 730 O O . SER A 1 87 ? 0.995 8.591 11.465 1.00 86.31 87 SER A O 1
ATOM 732 N N . VAL A 1 88 ? -0.839 7.369 11.925 1.00 87.94 88 VAL A N 1
ATOM 733 C CA . VAL A 1 88 ? -1.790 8.304 11.297 1.00 87.94 88 VAL A CA 1
ATOM 734 C C . VAL A 1 88 ? -2.119 9.467 12.228 1.00 87.94 88 VAL A C 1
ATOM 736 O O . VAL A 1 88 ? -2.145 10.600 11.758 1.00 87.94 88 VAL A O 1
ATOM 739 N N . MET A 1 89 ? -2.233 9.217 13.539 1.00 88.06 89 MET A N 1
ATOM 740 C CA . MET A 1 89 ? -2.396 10.266 14.553 1.00 88.06 89 MET A CA 1
ATOM 741 C C . MET A 1 89 ? -1.196 11.208 14.579 1.00 88.06 89 MET A C 1
ATOM 743 O O . MET A 1 89 ? -1.343 12.422 14.540 1.00 88.06 89 MET A O 1
ATOM 747 N N . LYS A 1 90 ? 0.028 10.666 14.555 1.00 87.38 90 LYS A N 1
ATOM 748 C CA . LYS A 1 90 ? 1.239 11.497 14.509 1.00 87.38 90 LYS A CA 1
ATOM 749 C C . LYS A 1 90 ? 1.292 12.402 13.273 1.00 87.38 90 LYS A C 1
ATOM 751 O O . LYS A 1 90 ? 1.915 13.458 13.309 1.00 87.38 90 LYS A O 1
ATOM 756 N N . LYS A 1 91 ? 0.687 11.966 12.167 1.00 86.62 91 LYS A N 1
ATOM 757 C CA . LYS A 1 91 ? 0.605 12.743 10.927 1.00 86.62 91 LYS A CA 1
ATOM 758 C C . LYS A 1 91 ? -0.617 13.667 10.883 1.00 86.62 91 LYS A C 1
ATOM 760 O O . LYS A 1 91 ? -0.741 14.409 9.915 1.00 86.62 91 LYS A O 1
ATOM 765 N N . GLY A 1 92 ? -1.518 13.597 11.864 1.00 89.12 92 GLY A N 1
ATOM 766 C CA . GLY A 1 92 ? -2.758 14.369 11.892 1.00 89.12 92 GLY A CA 1
ATOM 767 C C . GLY A 1 92 ? -3.718 14.030 10.752 1.00 89.12 92 GLY A C 1
ATOM 768 O O . GLY A 1 92 ? -4.491 14.884 10.338 1.00 89.12 92 GLY A O 1
ATOM 769 N N . TRP A 1 93 ? -3.668 12.815 10.194 1.00 88.00 93 TRP A N 1
ATOM 770 C CA . TRP A 1 93 ? -4.475 12.458 9.012 1.00 88.00 93 TRP A CA 1
ATOM 771 C C . TRP A 1 93 ? -5.983 12.494 9.265 1.00 88.00 93 TRP A C 1
ATOM 773 O O . TRP A 1 93 ? -6.759 12.627 8.320 1.00 88.00 93 TRP A O 1
ATOM 783 N N . TYR A 1 94 ? -6.400 12.382 10.525 1.00 89.75 94 TYR A N 1
ATOM 784 C CA . TYR A 1 94 ? -7.803 12.464 10.920 1.00 89.75 94 TYR A CA 1
ATOM 785 C C . TYR A 1 94 ? -8.011 13.479 12.049 1.00 89.75 94 TYR A C 1
ATOM 787 O O . TYR A 1 94 ? -8.974 13.363 12.813 1.00 89.75 94 TYR A O 1
ATOM 795 N N . SER A 1 95 ? -7.118 14.464 12.175 1.00 90.81 95 SER A N 1
ATOM 796 C CA . SER A 1 95 ? -7.254 15.543 13.153 1.00 90.81 95 SER A CA 1
ATOM 797 C C . SER A 1 95 ? -8.400 16.484 12.778 1.00 90.81 95 SER A C 1
ATOM 799 O O . SER A 1 95 ? -8.857 16.519 11.631 1.00 90.81 95 SER A O 1
ATOM 801 N N . ASP A 1 96 ? -8.883 17.266 13.743 1.00 90.44 96 ASP A N 1
ATOM 802 C CA . ASP A 1 96 ? -9.906 18.277 13.457 1.00 90.44 96 ASP A CA 1
ATOM 803 C C . ASP A 1 96 ? -9.389 19.352 12.484 1.00 90.44 96 ASP A C 1
ATOM 805 O O . ASP A 1 96 ? -10.144 19.801 11.621 1.00 90.44 96 ASP A O 1
ATOM 809 N N . ASP A 1 97 ? -8.097 19.689 12.540 1.00 89.56 97 ASP A N 1
ATOM 810 C CA . ASP A 1 97 ? -7.451 20.618 11.603 1.00 89.56 97 ASP A CA 1
ATOM 811 C C . ASP A 1 97 ? -7.481 20.088 10.162 1.00 89.56 97 ASP A C 1
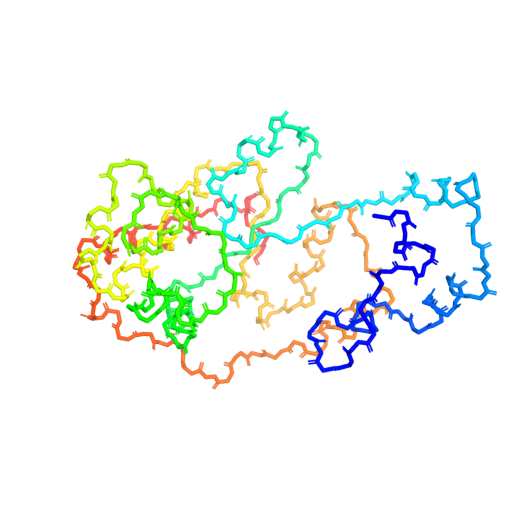ATOM 813 O O . ASP A 1 97 ? -7.792 20.813 9.211 1.00 89.56 97 ASP A O 1
ATOM 817 N N . GLN A 1 98 ? -7.216 18.790 9.984 1.00 86.94 98 GLN A N 1
ATOM 818 C CA . GLN A 1 98 ? -7.301 18.130 8.681 1.00 86.94 98 GLN A CA 1
ATOM 819 C C . GLN A 1 98 ? -8.734 18.151 8.140 1.00 86.94 98 GLN A C 1
ATOM 821 O O . GLN A 1 98 ? -8.952 18.405 6.951 1.00 86.94 98 GLN A O 1
ATOM 826 N N . MET A 1 99 ? -9.720 17.937 9.014 1.00 86.38 99 MET A N 1
ATOM 827 C CA . MET A 1 99 ? -11.137 18.014 8.659 1.00 86.38 99 MET A CA 1
ATOM 828 C C . MET A 1 99 ? -11.582 19.431 8.271 1.00 86.38 99 MET A C 1
ATOM 830 O O . MET A 1 99 ? -12.539 19.581 7.513 1.00 86.38 99 MET A O 1
ATOM 834 N N . GLN A 1 100 ? -10.892 20.466 8.745 1.00 84.38 100 GLN A N 1
ATOM 835 C CA . GLN A 1 100 ? -11.113 21.860 8.339 1.00 84.38 100 GLN A CA 1
ATOM 836 C C . GLN A 1 100 ? -10.337 22.242 7.072 1.00 84.38 100 GLN A C 1
ATOM 838 O O . GLN A 1 100 ? -10.562 23.299 6.490 1.00 84.38 100 GLN A O 1
ATOM 843 N N . GLY A 1 101 ? -9.458 21.360 6.599 1.00 76.38 101 GLY A N 1
ATOM 844 C CA . GLY A 1 101 ? -8.727 21.543 5.355 1.00 76.38 101 GLY A CA 1
ATOM 845 C C . GLY A 1 101 ? -7.448 22.343 5.459 1.00 76.38 101 GLY A C 1
ATOM 846 O O . GLY A 1 101 ? -6.960 22.829 4.44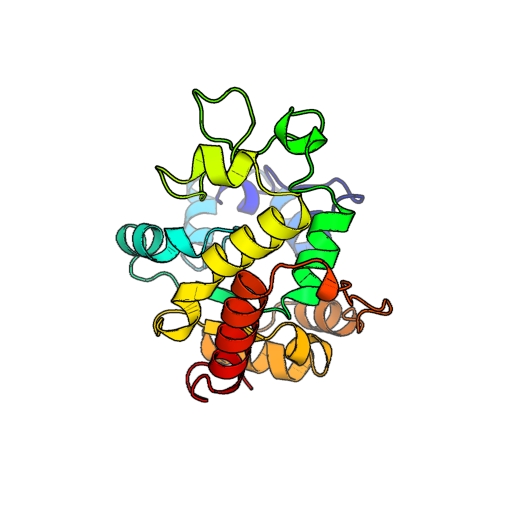2 1.00 76.38 101 GLY A O 1
ATOM 847 N N . ILE A 1 102 ? -6.904 22.434 6.669 1.00 64.75 102 ILE A N 1
ATOM 848 C CA . ILE A 1 102 ? -5.678 23.174 6.962 1.00 64.75 102 ILE A CA 1
ATOM 849 C C . ILE A 1 102 ? -4.451 22.476 6.344 1.00 64.75 102 ILE A C 1
ATOM 851 O O . ILE A 1 102 ? -3.485 23.140 5.985 1.00 64.75 102 ILE A O 1
ATOM 855 N N . ASN A 1 103 ? -4.508 21.155 6.135 1.00 61.22 103 ASN A N 1
ATOM 856 C CA . ASN A 1 103 ? -3.377 20.350 5.677 1.00 61.22 103 ASN A CA 1
ATOM 857 C C . ASN A 1 103 ? -3.719 19.529 4.413 1.00 61.22 103 ASN A C 1
ATOM 859 O O . ASN A 1 103 ? -4.642 18.719 4.406 1.00 61.22 103 ASN A O 1
ATOM 863 N N . GLY A 1 104 ? -2.943 19.720 3.341 1.00 61.44 104 GLY A N 1
ATOM 864 C CA . GLY A 1 104 ? -2.915 18.858 2.151 1.00 61.44 104 GLY A CA 1
ATOM 865 C C . GLY A 1 104 ? -4.153 18.855 1.234 1.00 61.44 104 GLY A C 1
ATOM 866 O O . GLY A 1 104 ? -5.278 19.201 1.609 1.00 61.44 104 GLY A O 1
ATOM 867 N N . GLU A 1 105 ? -3.926 18.411 -0.002 1.00 61.88 105 GLU A N 1
ATOM 868 C CA . GLU A 1 105 ? -4.968 18.083 -0.975 1.00 61.88 105 GLU A CA 1
ATOM 869 C C . GLU A 1 105 ? -5.245 16.581 -0.907 1.00 61.88 105 GLU A C 1
ATOM 871 O O . GLU A 1 105 ? -4.455 15.754 -1.359 1.00 61.88 105 GLU A O 1
ATOM 876 N N . PHE A 1 106 ? -6.369 16.221 -0.299 1.00 69.56 106 PHE A N 1
ATOM 877 C CA . PHE A 1 106 ? -6.877 14.857 -0.289 1.00 69.56 106 PHE A CA 1
ATOM 878 C C . PHE A 1 106 ? -8.271 14.862 -0.923 1.00 69.56 106 PHE A C 1
ATOM 880 O O . PHE A 1 106 ? -8.937 15.899 -0.971 1.00 69.56 106 PHE A O 1
ATOM 887 N N . ILE A 1 107 ? -8.719 13.719 -1.439 1.00 74.69 107 ILE A N 1
ATOM 888 C CA . ILE A 1 107 ? -10.081 13.606 -1.968 1.00 74.69 107 ILE A CA 1
ATOM 889 C C . ILE A 1 107 ? -11.028 13.533 -0.772 1.00 74.69 107 ILE A C 1
ATOM 891 O O . ILE A 1 107 ? -10.826 12.707 0.110 1.00 74.69 107 ILE A O 1
ATOM 895 N N . PHE A 1 108 ? -12.065 14.364 -0.746 1.00 84.44 108 PHE A N 1
ATOM 896 C CA . PHE A 1 108 ? -13.081 14.363 0.306 1.00 84.44 108 PHE A CA 1
ATOM 897 C C . PHE A 1 108 ? -14.480 14.322 -0.299 1.00 84.44 108 PHE A C 1
ATOM 899 O O . PHE A 1 108 ? -14.680 14.735 -1.444 1.00 84.44 108 PHE A O 1
ATOM 906 N N . LYS A 1 109 ? -15.456 13.840 0.477 1.00 86.12 109 LYS A N 1
ATOM 907 C CA . LYS A 1 109 ? -16.871 13.972 0.123 1.00 86.12 109 LYS A CA 1
ATOM 908 C C . LYS A 1 109 ? -17.238 15.453 -0.003 1.00 86.12 109 LYS A C 1
ATOM 910 O O . LYS A 1 109 ? -16.785 16.287 0.781 1.00 86.12 109 LYS A O 1
ATOM 915 N N . THR A 1 110 ? -18.071 15.769 -0.986 1.00 78.88 110 THR A N 1
ATOM 916 C CA . THR A 1 110 ? -18.619 17.112 -1.202 1.00 78.88 110 THR A CA 1
ATOM 917 C C . THR A 1 110 ? -19.934 17.287 -0.437 1.00 78.88 110 THR A C 1
ATOM 919 O O . THR A 1 110 ? -20.579 16.306 -0.077 1.00 78.88 110 THR A O 1
ATOM 922 N N . GLY A 1 111 ? -20.338 18.535 -0.175 1.00 77.94 111 GLY A N 1
ATOM 923 C CA . GLY A 1 111 ? -21.634 18.846 0.453 1.00 77.94 111 GLY A CA 1
ATOM 924 C C . GLY A 1 111 ? -21.657 18.836 1.987 1.00 77.94 111 GLY A C 1
ATOM 925 O O . GLY A 1 111 ? -22.719 19.029 2.568 1.00 77.94 111 GLY A O 1
ATOM 926 N N . TYR A 1 112 ? -20.506 18.666 2.643 1.00 80.69 112 TYR A N 1
ATOM 927 C CA . TYR A 1 112 ? -20.378 18.672 4.103 1.00 80.69 112 TYR A CA 1
ATOM 928 C C . TYR A 1 112 ? -19.539 19.858 4.590 1.00 80.69 112 TYR A C 1
ATOM 930 O O . TYR A 1 112 ? -18.625 20.309 3.901 1.00 80.69 112 TYR A O 1
ATOM 938 N N . SER A 1 113 ? -19.828 20.348 5.800 1.00 81.25 113 SER A N 1
ATOM 939 C CA . SER A 1 113 ? -19.081 21.447 6.438 1.00 81.25 113 SER A CA 1
ATOM 940 C C . SER A 1 113 ? -17.662 21.054 6.857 1.00 81.25 113 SER A C 1
ATOM 942 O O . SER A 1 113 ? -16.813 21.920 7.055 1.00 81.25 113 SER A O 1
ATOM 944 N N . LYS A 1 114 ? -17.399 19.750 6.981 1.00 86.12 114 LYS A N 1
ATOM 945 C CA . LYS A 1 114 ? -16.081 19.179 7.249 1.00 86.12 114 LYS A CA 1
ATOM 946 C C . LYS A 1 114 ? -15.651 18.272 6.099 1.00 86.12 114 LYS A C 1
ATOM 948 O O . LYS A 1 114 ? -16.475 17.647 5.436 1.00 86.12 114 LYS A O 1
ATOM 953 N N . ARG A 1 115 ? -14.340 18.155 5.907 1.00 86.81 115 ARG A N 1
ATOM 954 C CA . ARG A 1 115 ? -13.706 17.208 4.989 1.00 86.81 115 ARG A CA 1
ATOM 955 C C . ARG A 1 115 ? -13.830 15.788 5.541 1.00 86.81 115 ARG A C 1
ATOM 957 O O . ARG A 1 115 ? -13.216 15.444 6.550 1.00 86.81 115 ARG A O 1
ATOM 964 N N . ILE A 1 116 ? -14.636 14.970 4.868 1.00 89.44 116 ILE A N 1
ATOM 965 C CA . ILE A 1 116 ? -14.877 13.566 5.220 1.00 89.44 116 ILE A CA 1
ATOM 966 C C . ILE A 1 116 ? -14.227 12.679 4.156 1.00 89.44 116 ILE A C 1
ATOM 968 O O . ILE A 1 116 ? -14.461 12.915 2.966 1.00 89.44 116 ILE A O 1
ATOM 972 N N . PRO A 1 117 ? -13.420 11.671 4.529 1.00 88.00 117 PRO A N 1
ATOM 973 C CA . PRO A 1 117 ? -12.828 10.774 3.549 1.00 88.00 117 PRO A CA 1
ATOM 974 C C . PRO A 1 117 ? -13.883 10.034 2.707 1.00 88.00 117 PRO A C 1
ATOM 976 O O . PRO A 1 117 ? -14.939 9.660 3.222 1.00 88.00 117 PRO A O 1
ATOM 979 N N . PRO A 1 118 ? -13.606 9.766 1.420 1.00 86.31 118 PRO A N 1
ATOM 980 C CA . PRO A 1 118 ? -14.587 9.230 0.480 1.00 86.31 118 PRO A CA 1
ATOM 981 C C . PRO A 1 118 ? -14.978 7.781 0.778 1.00 86.31 118 PRO A C 1
ATOM 983 O O . PRO A 1 118 ? -15.998 7.317 0.284 1.00 86.31 118 PRO A O 1
ATOM 986 N N . TRP A 1 119 ? -14.181 7.059 1.568 1.00 86.06 119 TRP A N 1
ATOM 987 C CA . TRP A 1 119 ? -14.495 5.695 1.985 1.00 86.06 119 TRP A CA 1
ATOM 988 C C . TRP A 1 119 ? -15.429 5.623 3.192 1.00 86.06 119 TRP A C 1
ATOM 990 O O . TRP A 1 119 ? -15.984 4.556 3.419 1.00 86.06 119 TRP A O 1
ATOM 1000 N N . VAL A 1 120 ? -15.631 6.704 3.959 1.00 89.75 120 VAL A N 1
ATOM 1001 C CA . VAL A 1 120 ? -16.612 6.691 5.058 1.00 89.75 120 VAL A CA 1
ATOM 1002 C C . VAL A 1 120 ? -17.984 6.333 4.467 1.00 89.75 120 VAL A C 1
ATOM 1004 O O . VAL A 1 120 ? -18.402 7.014 3.532 1.00 89.75 120 VAL A O 1
ATOM 1007 N N . PRO A 1 121 ? -18.680 5.287 4.947 1.00 90.62 121 PRO A N 1
ATOM 1008 C CA . PRO A 1 121 ? -19.973 4.891 4.395 1.00 90.62 121 PRO A CA 1
ATOM 1009 C C . PRO A 1 121 ? -21.008 6.013 4.472 1.00 90.62 121 PRO A C 1
ATOM 1011 O O . PRO A 1 121 ? -20.971 6.838 5.386 1.00 90.62 121 PRO A O 1
ATOM 1014 N N . ASP A 1 122 ? -21.934 6.034 3.518 1.00 90.50 122 ASP A N 1
ATOM 1015 C CA . ASP A 1 122 ? -23.056 6.970 3.548 1.00 90.50 122 ASP A CA 1
ATOM 1016 C C . ASP A 1 122 ? -23.936 6.709 4.784 1.00 90.50 122 ASP A C 1
ATOM 1018 O O . ASP A 1 122 ? -24.174 5.559 5.163 1.00 90.50 122 ASP A O 1
ATOM 1022 N N . GLY A 1 123 ? -24.391 7.777 5.438 1.00 92.19 123 GLY A N 1
ATOM 1023 C CA . GLY A 1 123 ? -25.149 7.730 6.692 1.00 92.19 123 GLY A CA 1
ATOM 1024 C C . GLY A 1 123 ? -24.285 7.686 7.959 1.00 92.19 123 GLY A C 1
ATOM 1025 O O . GLY A 1 123 ? -24.824 7.711 9.064 1.00 92.19 123 GLY A O 1
ATOM 1026 N N . MET A 1 124 ? -22.955 7.635 7.832 1.00 92.81 124 MET A N 1
ATOM 1027 C CA . MET A 1 124 ? -22.018 7.639 8.967 1.00 92.81 124 MET A CA 1
ATOM 1028 C C . MET A 1 124 ? -21.313 8.985 9.165 1.00 92.81 124 MET A C 1
ATOM 1030 O O . MET A 1 124 ? -20.490 9.113 10.071 1.00 92.81 124 MET A O 1
ATOM 1034 N N . GLU A 1 125 ? -21.616 9.991 8.348 1.00 92.75 125 GLU A N 1
ATOM 1035 C CA . GLU A 1 125 ? -20.906 11.269 8.302 1.00 92.75 125 GLU A CA 1
ATOM 1036 C C . GLU A 1 125 ? -20.967 12.036 9.619 1.00 92.75 125 GLU A C 1
ATOM 1038 O O . GLU A 1 125 ? -19.926 12.410 10.155 1.00 92.75 125 GLU A O 1
ATOM 1043 N N . GLU A 1 126 ? -22.164 12.236 10.172 1.00 91.88 126 GLU A N 1
ATOM 1044 C CA . GLU A 1 126 ? -22.338 12.963 11.436 1.00 91.88 126 GLU A CA 1
ATOM 1045 C C . GLU A 1 126 ? -21.645 12.240 12.592 1.00 91.88 126 GLU A C 1
ATOM 1047 O O . GLU A 1 126 ? -20.940 12.857 13.392 1.00 91.88 126 GLU A O 1
ATOM 1052 N N . LYS A 1 127 ? -21.770 10.907 12.628 1.00 92.25 127 LYS A N 1
ATOM 1053 C CA . LYS A 1 127 ? -21.092 10.075 13.624 1.00 92.25 127 LYS A CA 1
ATOM 1054 C C . LYS A 1 127 ? -19.575 10.202 13.493 1.00 92.25 127 LYS A C 1
ATOM 1056 O O . LYS A 1 127 ? -18.901 10.389 14.498 1.00 92.25 127 LYS A O 1
ATOM 1061 N N . TYR A 1 128 ? -19.041 10.138 12.274 1.00 92.94 128 TYR A N 1
ATOM 1062 C CA . TYR A 1 128 ? -17.613 10.310 12.004 1.00 92.94 128 TYR A CA 1
ATOM 1063 C C . TYR A 1 128 ? -17.121 11.702 12.421 1.00 92.94 128 TYR A C 1
ATOM 1065 O O . TYR A 1 128 ? -16.065 11.825 13.034 1.00 92.94 128 TYR A O 1
ATOM 1073 N N . ILE A 1 129 ? -17.899 12.750 12.141 1.00 91.56 129 ILE A N 1
ATOM 1074 C CA . ILE A 1 129 ? -17.587 14.132 12.527 1.00 91.56 129 ILE A CA 1
ATOM 1075 C C . ILE A 1 129 ? -17.503 14.302 14.049 1.00 91.56 129 ILE A C 1
ATOM 1077 O O . ILE A 1 129 ? -16.685 15.099 14.518 1.00 91.56 129 ILE A O 1
ATOM 1081 N N . ALA A 1 130 ? -18.349 13.590 14.794 1.00 92.81 130 ALA A N 1
ATOM 1082 C CA . ALA A 1 130 ? -18.415 13.651 16.250 1.00 92.81 130 ALA A CA 1
ATOM 1083 C C . ALA A 1 130 ? -17.339 12.806 16.957 1.00 92.81 130 ALA A C 1
ATOM 1085 O O . ALA A 1 130 ? -17.071 13.032 18.136 1.00 92.81 130 ALA A O 1
ATOM 1086 N N . MET A 1 131 ? -16.718 11.844 16.265 1.00 92.19 131 MET A N 1
ATOM 1087 C CA . MET A 1 131 ? -15.650 11.015 16.832 1.00 92.19 131 MET A CA 1
ATOM 1088 C C . MET A 1 131 ? -14.391 11.849 17.114 1.00 92.19 131 MET A C 1
ATOM 1090 O O . MET A 1 131 ? -14.001 12.646 16.256 1.00 92.19 131 MET A O 1
ATOM 1094 N N . PRO A 1 132 ? -13.685 11.627 18.237 1.00 91.62 132 PRO A N 1
ATOM 1095 C CA . PRO A 1 132 ? -12.328 12.135 18.410 1.00 91.62 132 PRO A CA 1
ATOM 1096 C C . PRO A 1 132 ? -11.368 11.485 17.397 1.00 91.62 132 PRO A C 1
ATOM 1098 O O . PRO A 1 132 ? -11.630 10.400 16.874 1.00 91.62 132 PRO A O 1
ATOM 1101 N N . GLU A 1 133 ? -10.217 12.116 17.140 1.00 91.00 133 GLU A N 1
ATOM 1102 C CA . GLU A 1 133 ? -9.250 11.656 16.127 1.00 91.00 133 GLU A CA 1
ATOM 1103 C C . GLU A 1 133 ? -8.846 10.181 16.287 1.00 91.00 133 GLU A C 1
ATOM 1105 O O . GLU A 1 133 ? -8.799 9.445 15.301 1.00 91.00 133 GLU A O 1
ATOM 1110 N N . VAL A 1 134 ? -8.599 9.727 17.519 1.00 89.56 134 VAL A N 1
ATOM 1111 C CA . VAL A 1 134 ? -8.219 8.332 17.798 1.00 89.56 134 VAL A CA 1
ATOM 1112 C C . VAL A 1 134 ? -9.304 7.337 17.370 1.00 89.56 134 VAL A C 1
ATOM 1114 O O . VAL A 1 134 ? -8.996 6.268 16.840 1.00 89.56 134 VAL A O 1
ATOM 1117 N N . GLU A 1 135 ? -10.579 7.700 17.529 1.00 89.75 135 GLU A N 1
ATOM 1118 C CA . GLU A 1 135 ? -11.700 6.876 17.082 1.00 89.75 135 GLU A CA 1
ATOM 1119 C C . GLU A 1 135 ? -11.865 6.930 15.568 1.00 89.75 135 GLU A C 1
ATOM 1121 O O . GLU A 1 135 ? -12.093 5.887 14.962 1.00 89.75 135 GLU A O 1
ATOM 1126 N N . ARG A 1 136 ? -11.664 8.095 14.936 1.00 91.81 136 ARG A N 1
ATOM 1127 C CA . ARG A 1 136 ? -11.647 8.204 13.467 1.00 91.81 136 ARG A CA 1
ATOM 1128 C C . ARG A 1 136 ? -10.552 7.327 12.859 1.00 91.81 136 ARG A C 1
ATOM 1130 O O . ARG A 1 136 ? -10.807 6.605 11.898 1.00 91.81 136 ARG A O 1
ATOM 1137 N N . ALA A 1 137 ? -9.362 7.321 13.458 1.00 90.44 137 ALA A N 1
ATOM 1138 C CA . ALA A 1 137 ? -8.253 6.467 13.044 1.00 90.44 137 ALA A CA 1
ATOM 1139 C C . ALA A 1 137 ? -8.585 4.972 13.181 1.00 90.44 137 ALA A C 1
ATOM 1141 O O . ALA A 1 137 ? -8.360 4.199 12.246 1.00 90.44 137 ALA A O 1
ATOM 1142 N N . ALA A 1 138 ? -9.152 4.561 14.320 1.00 89.00 138 ALA A N 1
ATOM 1143 C CA . ALA A 1 138 ? -9.573 3.180 14.544 1.00 89.00 138 ALA A CA 1
ATOM 1144 C C . ALA A 1 138 ? -10.702 2.760 13.586 1.00 89.00 138 ALA A C 1
ATOM 1146 O O . ALA A 1 138 ? -10.644 1.679 12.999 1.00 89.00 138 ALA A O 1
ATOM 1147 N N . PHE A 1 139 ? -11.694 3.629 13.386 1.00 90.31 139 PHE A N 1
ATOM 1148 C CA . PHE A 1 139 ? -12.804 3.433 12.461 1.00 90.31 139 PHE A CA 1
ATOM 1149 C C . PHE A 1 139 ? -12.307 3.219 11.028 1.00 90.31 139 PHE A C 1
ATOM 1151 O O . PHE A 1 139 ? -12.650 2.214 10.405 1.00 90.31 139 PHE A O 1
ATOM 1158 N N . CYS A 1 140 ? -11.447 4.113 10.529 1.00 90.56 140 CYS A N 1
ATOM 1159 C CA . CYS A 1 140 ? -10.858 3.997 9.197 1.00 90.56 140 CYS A CA 1
ATOM 1160 C C . CYS A 1 140 ? -10.034 2.713 9.053 1.00 90.56 140 CYS A C 1
ATOM 1162 O O . CYS A 1 140 ? -10.161 2.029 8.043 1.00 90.56 140 CYS A O 1
ATOM 1164 N N . TYR A 1 141 ? -9.239 2.334 10.059 1.00 89.38 141 TYR A N 1
ATOM 1165 C CA . TYR A 1 141 ? -8.508 1.067 10.018 1.00 89.38 141 TYR A CA 1
ATOM 1166 C C . TYR A 1 141 ? -9.460 -0.131 9.895 1.00 89.38 141 TYR A C 1
ATOM 1168 O O . TYR A 1 141 ? -9.284 -0.968 9.012 1.00 89.38 141 TYR A O 1
ATOM 1176 N N . ILE A 1 142 ? -10.486 -0.213 10.746 1.00 87.94 142 ILE A N 1
ATOM 1177 C CA . ILE A 1 142 ? -11.442 -1.329 10.725 1.00 87.94 142 ILE A CA 1
ATOM 1178 C C . ILE A 1 142 ? -12.121 -1.415 9.363 1.00 87.94 142 ILE A C 1
ATOM 1180 O O . ILE A 1 142 ? -12.090 -2.474 8.751 1.00 87.94 142 ILE A O 1
ATOM 1184 N N . LEU A 1 143 ? -12.645 -0.303 8.857 1.00 89.38 143 LEU A N 1
ATOM 1185 C CA . LEU A 1 143 ? -13.305 -0.254 7.556 1.00 89.38 143 LEU A CA 1
ATOM 1186 C C . LEU A 1 143 ? -12.397 -0.754 6.422 1.00 89.38 143 LEU A C 1
ATOM 1188 O O . LEU A 1 143 ? -12.843 -1.457 5.518 1.00 89.38 143 LEU A O 1
ATOM 1192 N N . GLN A 1 144 ? -11.111 -0.401 6.465 1.00 88.56 144 GLN A N 1
ATOM 1193 C CA . GLN A 1 144 ? -10.161 -0.841 5.452 1.00 88.56 144 GLN A CA 1
ATOM 1194 C C . GLN A 1 144 ? -9.949 -2.354 5.505 1.00 88.56 144 GLN A C 1
ATOM 1196 O O . GLN A 1 144 ? -9.919 -2.990 4.458 1.00 88.56 144 GLN A O 1
ATOM 1201 N N . TYR A 1 145 ? -9.837 -2.948 6.693 1.00 87.62 145 TYR A N 1
ATOM 1202 C CA . TYR A 1 145 ? -9.376 -4.330 6.840 1.00 87.62 145 TYR A CA 1
ATOM 1203 C C . TYR A 1 145 ? -10.458 -5.355 7.206 1.00 87.62 145 TYR A C 1
ATOM 1205 O O . TYR A 1 145 ? -10.203 -6.549 7.062 1.00 87.62 145 TYR A O 1
ATOM 1213 N N . GLU A 1 146 ? -11.659 -4.954 7.626 1.00 84.25 146 GLU A N 1
ATOM 1214 C CA . GLU A 1 146 ? -12.695 -5.861 8.156 1.00 84.25 146 GLU A CA 1
ATOM 1215 C C . GLU A 1 146 ? -13.038 -7.009 7.200 1.00 84.25 146 GLU A C 1
ATOM 1217 O O . GLU A 1 146 ? -13.156 -8.164 7.613 1.00 84.25 146 GLU A O 1
ATOM 1222 N N . ASN A 1 147 ? -13.087 -6.715 5.900 1.00 83.81 147 ASN A N 1
ATOM 1223 C CA . ASN A 1 147 ? -13.408 -7.698 4.873 1.00 83.81 147 ASN A CA 1
ATOM 1224 C C . ASN A 1 147 ? -12.195 -8.531 4.441 1.00 83.81 147 ASN A C 1
ATOM 1226 O O . ASN A 1 147 ? -12.361 -9.563 3.796 1.00 83.81 147 ASN A O 1
ATOM 1230 N N . LEU A 1 148 ? -10.966 -8.151 4.809 1.00 85.19 148 LEU A N 1
ATOM 1231 C CA . LEU A 1 148 ? -9.762 -8.873 4.389 1.00 85.19 148 LEU A CA 1
ATOM 1232 C C . LEU A 1 148 ? -9.772 -10.334 4.853 1.00 85.19 148 LEU A C 1
ATOM 1234 O O . LEU A 1 148 ? -9.278 -11.211 4.148 1.00 85.19 148 LEU A O 1
ATOM 1238 N N . ILE A 1 149 ? -10.365 -10.605 6.021 1.00 77.94 149 ILE A N 1
ATOM 1239 C CA . ILE A 1 149 ? -10.400 -11.947 6.612 1.00 77.94 149 ILE A CA 1
ATOM 1240 C C . ILE A 1 149 ? -11.127 -12.943 5.699 1.00 77.94 149 ILE A C 1
ATOM 1242 O O . ILE A 1 149 ? -10.673 -14.079 5.501 1.00 77.94 149 ILE A O 1
ATOM 1246 N N . SER A 1 150 ? -12.260 -12.525 5.135 1.00 80.12 150 SER A N 1
ATOM 1247 C CA . SER A 1 150 ? -13.107 -13.376 4.298 1.00 80.12 150 SER A CA 1
ATOM 1248 C C . SER A 1 150 ? -12.598 -13.464 2.857 1.00 80.12 150 SER A C 1
ATOM 1250 O O . SER A 1 150 ? -12.784 -14.501 2.213 1.00 80.12 150 SER A O 1
ATOM 1252 N N . ARG A 1 151 ? -11.867 -12.452 2.371 1.00 84.75 151 ARG A N 1
ATOM 1253 C CA . ARG A 1 151 ? -11.321 -12.413 1.005 1.00 84.75 151 ARG A CA 1
ATOM 1254 C C . ARG A 1 151 ? -10.321 -13.534 0.727 1.00 84.75 151 ARG A C 1
ATOM 1256 O O . ARG A 1 151 ? -9.486 -13.882 1.562 1.00 84.75 151 ARG A O 1
ATOM 1263 N N . LYS A 1 152 ? -10.424 -14.126 -0.463 1.00 82.44 152 LYS A N 1
ATOM 1264 C CA . LYS A 1 152 ? -9.522 -15.184 -0.974 1.00 82.44 152 LYS A CA 1
ATOM 1265 C C . LYS A 1 152 ? -8.759 -14.754 -2.223 1.00 82.44 152 LYS A C 1
ATOM 1267 O O . LYS A 1 152 ? -7.950 -15.495 -2.760 1.00 82.44 152 LYS A O 1
ATOM 1272 N N . ASP A 1 153 ? -9.065 -13.566 -2.709 1.00 86.81 153 ASP A N 1
ATOM 1273 C CA . ASP A 1 153 ? -8.732 -13.092 -4.036 1.00 86.81 153 ASP A CA 1
ATOM 1274 C C . ASP A 1 153 ? -7.598 -12.051 -3.997 1.00 86.81 153 ASP A C 1
ATOM 1276 O O . ASP A 1 153 ? -7.359 -11.335 -4.966 1.00 86.81 153 ASP A O 1
ATOM 1280 N N . CYS A 1 154 ? -6.878 -11.966 -2.882 1.00 90.00 154 CYS A N 1
ATOM 1281 C CA . CYS A 1 154 ? -5.719 -11.106 -2.698 1.00 90.00 154 CYS A CA 1
ATOM 1282 C C . CYS A 1 154 ? -4.593 -11.857 -1.985 1.00 90.00 154 CYS A C 1
ATOM 1284 O O . CYS A 1 154 ? -4.833 -12.764 -1.189 1.00 90.00 154 CYS A O 1
ATOM 1286 N N . VAL A 1 155 ? -3.363 -11.432 -2.246 1.00 88.31 155 VAL A N 1
ATOM 1287 C CA . VAL A 1 155 ? -2.178 -11.846 -1.498 1.00 88.31 155 VAL A CA 1
ATOM 1288 C C . VAL A 1 155 ? -2.021 -10.900 -0.314 1.00 88.31 155 VAL A C 1
ATOM 1290 O O . VAL A 1 155 ? -1.939 -9.687 -0.507 1.00 88.31 155 VAL A O 1
ATOM 1293 N N . VAL A 1 156 ? -1.986 -11.440 0.903 1.00 88.31 156 VAL A N 1
ATOM 1294 C CA . VAL A 1 156 ? -1.757 -10.649 2.118 1.00 88.31 156 VAL A CA 1
ATOM 1295 C C . VAL A 1 156 ? -0.285 -10.735 2.499 1.00 88.31 156 VAL A C 1
ATOM 1297 O O . VAL A 1 156 ? 0.259 -11.828 2.647 1.00 88.31 156 VAL A O 1
ATOM 1300 N N . VAL A 1 157 ? 0.343 -9.574 2.652 1.00 88.25 157 VAL A N 1
ATOM 1301 C CA . VAL A 1 157 ? 1.736 -9.409 3.069 1.00 88.25 157 VAL A CA 1
ATOM 1302 C C . VAL A 1 157 ? 1.722 -8.883 4.498 1.00 88.25 157 VAL A C 1
ATOM 1304 O O . VAL A 1 157 ? 1.294 -7.755 4.739 1.00 88.25 157 VAL A O 1
ATOM 1307 N N . ASP A 1 158 ? 2.162 -9.700 5.447 1.00 87.06 158 ASP A N 1
ATOM 1308 C CA . ASP A 1 158 ? 2.347 -9.297 6.837 1.00 87.06 158 ASP A CA 1
ATOM 1309 C C . ASP A 1 158 ? 3.596 -8.416 6.927 1.00 87.06 158 ASP A C 1
ATOM 1311 O O . ASP A 1 158 ? 4.732 -8.887 6.849 1.00 87.06 158 ASP A O 1
ATOM 1315 N N . TYR A 1 159 ? 3.375 -7.109 7.045 1.00 87.81 159 TYR A N 1
ATOM 1316 C CA . TYR A 1 159 ? 4.440 -6.124 7.148 1.00 87.81 159 TYR A CA 1
ATOM 1317 C C . TYR A 1 159 ? 5.354 -6.434 8.327 1.00 87.81 159 TYR A C 1
ATOM 1319 O O . TYR A 1 159 ? 6.568 -6.368 8.180 1.00 87.81 159 TYR A O 1
ATOM 1327 N N . ASP A 1 160 ? 4.791 -6.769 9.487 1.00 84.56 160 ASP A N 1
ATOM 1328 C CA . ASP A 1 160 ? 5.574 -6.913 10.709 1.00 84.56 160 ASP A CA 1
ATOM 1329 C C . ASP A 1 160 ? 6.496 -8.137 10.620 1.00 84.56 160 ASP A C 1
ATOM 1331 O O . ASP A 1 160 ? 7.654 -8.049 11.021 1.00 84.56 160 ASP A O 1
ATOM 1335 N N . LYS A 1 161 ? 6.046 -9.235 9.999 1.00 85.25 161 LYS A N 1
ATOM 1336 C CA . LYS A 1 161 ? 6.919 -10.379 9.679 1.00 85.25 161 LYS A CA 1
ATOM 1337 C C . LYS A 1 161 ? 7.945 -10.068 8.594 1.00 85.25 161 LYS A C 1
ATOM 1339 O O . LYS A 1 161 ? 9.109 -10.437 8.738 1.00 85.25 161 LYS A O 1
ATOM 1344 N N . MET A 1 162 ? 7.543 -9.362 7.537 1.00 88.69 162 MET A N 1
ATOM 1345 C CA . MET A 1 162 ? 8.457 -8.945 6.470 1.00 88.69 162 MET A CA 1
ATOM 1346 C C . MET A 1 162 ? 9.604 -8.092 7.021 1.00 88.69 162 MET A C 1
ATOM 1348 O O . MET A 1 162 ? 10.717 -8.184 6.525 1.00 88.69 162 MET A O 1
ATOM 1352 N N . MET A 1 163 ? 9.371 -7.282 8.057 1.00 88.88 163 MET A N 1
ATOM 1353 C CA . MET A 1 163 ? 10.439 -6.499 8.686 1.00 88.88 163 MET A CA 1
ATOM 1354 C C . MET A 1 163 ? 11.467 -7.358 9.443 1.00 88.88 163 MET A C 1
ATOM 1356 O O . MET A 1 163 ? 12.596 -6.900 9.610 1.00 88.88 163 MET A O 1
ATOM 1360 N N . LEU A 1 164 ? 11.098 -8.563 9.894 1.00 88.69 164 LEU A N 1
ATOM 1361 C CA . LEU A 1 164 ? 11.975 -9.473 10.644 1.00 88.69 164 LEU A CA 1
ATOM 1362 C C . LEU A 1 164 ? 12.843 -10.343 9.729 1.00 88.69 164 LEU A C 1
ATOM 1364 O O . LEU A 1 164 ? 13.991 -10.623 10.063 1.00 88.69 164 LEU A O 1
ATOM 1368 N N . ASP A 1 165 ? 12.310 -10.750 8.576 1.00 89.69 165 ASP A N 1
ATOM 1369 C CA . ASP A 1 165 ? 13.037 -11.542 7.576 1.00 89.69 165 ASP A CA 1
ATOM 1370 C C . ASP A 1 165 ? 12.753 -11.043 6.144 1.00 89.69 165 ASP A C 1
ATOM 1372 O O . ASP A 1 165 ? 12.043 -11.694 5.368 1.00 89.69 165 ASP A O 1
ATOM 1376 N N . PRO A 1 166 ? 13.271 -9.857 5.765 1.00 92.75 166 PRO A N 1
ATOM 1377 C CA . PRO A 1 166 ? 12.841 -9.186 4.542 1.00 92.75 166 PRO A CA 1
ATOM 1378 C C . PRO A 1 166 ? 13.163 -9.952 3.262 1.00 92.75 166 PRO A C 1
ATOM 1380 O O . PRO A 1 166 ? 12.377 -9.919 2.315 1.00 92.75 166 PRO A O 1
ATOM 1383 N N . TYR A 1 167 ? 14.300 -10.651 3.219 1.00 93.38 167 TYR A N 1
ATOM 1384 C CA . TYR A 1 167 ? 14.726 -11.374 2.023 1.00 93.38 167 TYR A CA 1
ATOM 1385 C C . TYR A 1 167 ? 13.823 -12.576 1.741 1.00 93.38 167 TYR A C 1
ATOM 1387 O O . TYR A 1 167 ? 13.250 -12.666 0.652 1.00 93.38 167 TYR A O 1
ATOM 1395 N N . ASN A 1 168 ? 13.658 -13.475 2.717 1.00 91.31 168 ASN A N 1
ATOM 1396 C CA . ASN A 1 168 ? 12.862 -14.686 2.518 1.00 91.31 168 ASN A CA 1
ATOM 1397 C C . ASN A 1 168 ? 11.387 -14.339 2.303 1.00 91.31 168 ASN A C 1
ATOM 1399 O O . ASN A 1 168 ? 10.744 -14.899 1.414 1.00 91.31 168 ASN A O 1
ATOM 1403 N N . TYR A 1 169 ? 10.875 -13.356 3.050 1.00 90.50 169 TYR A N 1
ATOM 1404 C CA . TYR A 1 169 ? 9.494 -12.911 2.915 1.00 90.50 169 TYR A CA 1
ATOM 1405 C C . TYR A 1 169 ? 9.228 -12.316 1.525 1.00 90.50 169 TYR A C 1
ATOM 1407 O O . TYR A 1 169 ? 8.264 -12.690 0.855 1.00 90.50 169 TYR A O 1
ATOM 1415 N N . PHE A 1 170 ? 10.097 -11.417 1.047 1.00 92.00 170 PHE A N 1
ATOM 1416 C CA . PHE A 1 170 ? 9.939 -10.813 -0.278 1.00 92.00 170 PHE A CA 1
ATOM 1417 C C . PHE A 1 170 ? 10.119 -11.838 -1.407 1.00 92.00 170 PHE A C 1
ATOM 1419 O O . PHE A 1 170 ? 9.376 -11.800 -2.389 1.00 92.00 170 PHE A O 1
ATOM 1426 N N . SER A 1 171 ? 11.044 -12.791 -1.252 1.00 92.38 171 SER A N 1
ATOM 1427 C CA . SER A 1 171 ? 11.226 -13.909 -2.188 1.00 92.38 171 SER A CA 1
ATOM 1428 C C . SER A 1 171 ? 9.944 -14.731 -2.351 1.00 92.38 171 SER A C 1
ATOM 1430 O O . SER A 1 171 ? 9.473 -14.930 -3.473 1.00 92.38 171 SER A O 1
ATOM 1432 N N . ALA A 1 172 ? 9.301 -15.097 -1.239 1.00 90.94 172 ALA A N 1
ATOM 1433 C CA . ALA A 1 172 ? 8.036 -15.828 -1.255 1.00 90.94 172 ALA A CA 1
ATOM 1434 C C . ALA A 1 172 ? 6.903 -15.027 -1.931 1.00 90.94 172 ALA A C 1
ATOM 1436 O O . ALA A 1 172 ? 6.100 -15.582 -2.687 1.00 90.94 172 ALA A O 1
ATOM 1437 N N . VAL A 1 173 ? 6.847 -13.704 -1.718 1.00 90.81 173 VAL A N 1
ATOM 1438 C CA . VAL A 1 173 ? 5.904 -12.816 -2.427 1.00 90.81 173 VAL A CA 1
ATOM 1439 C C . VAL A 1 173 ? 6.150 -12.829 -3.930 1.00 90.81 173 VAL A C 1
ATOM 1441 O O . VAL A 1 173 ? 5.192 -12.989 -4.689 1.00 90.81 173 VAL A O 1
ATOM 1444 N N . CYS A 1 174 ? 7.403 -12.693 -4.363 1.00 92.06 174 CYS A N 1
ATOM 1445 C CA . CYS A 1 174 ? 7.792 -12.744 -5.770 1.00 92.06 174 CYS A CA 1
ATOM 1446 C C . CYS A 1 174 ? 7.376 -14.058 -6.438 1.00 92.06 174 CYS A C 1
ATOM 1448 O O . CYS A 1 174 ? 6.730 -14.019 -7.489 1.00 92.06 174 CYS A O 1
ATOM 1450 N N . GLU A 1 175 ? 7.666 -15.196 -5.807 1.00 91.88 175 GLU A N 1
ATOM 1451 C CA . GLU A 1 175 ? 7.261 -16.519 -6.291 1.00 91.88 175 GLU A CA 1
ATOM 1452 C C . GLU A 1 175 ? 5.738 -16.604 -6.456 1.00 91.88 175 GLU A C 1
ATOM 1454 O O . GLU A 1 175 ? 5.234 -16.955 -7.526 1.00 91.88 175 GLU A O 1
ATOM 1459 N N . ARG A 1 176 ? 4.985 -16.178 -5.436 1.00 89.06 176 ARG A N 1
ATOM 1460 C CA . ARG A 1 176 ? 3.518 -16.245 -5.430 1.00 89.06 176 ARG A CA 1
ATOM 1461 C C . ARG A 1 176 ? 2.860 -15.436 -6.541 1.00 89.06 176 ARG A C 1
ATOM 1463 O O . ARG A 1 176 ? 1.824 -15.850 -7.059 1.00 89.06 176 ARG A O 1
ATOM 1470 N N . ILE A 1 177 ? 3.413 -14.274 -6.878 1.00 90.50 177 ILE A N 1
ATOM 1471 C CA . ILE A 1 177 ? 2.854 -13.389 -7.913 1.00 90.50 177 ILE A CA 1
ATOM 1472 C C . ILE A 1 177 ? 3.493 -13.608 -9.294 1.00 90.50 177 ILE A C 1
ATOM 1474 O O . ILE A 1 177 ? 3.142 -12.904 -10.248 1.00 90.50 177 ILE A O 1
ATOM 1478 N N . GLY A 1 178 ? 4.432 -14.552 -9.410 1.00 91.06 178 GLY A N 1
ATOM 1479 C CA . GLY A 1 178 ? 5.161 -14.837 -10.643 1.00 91.06 178 GLY A CA 1
ATOM 1480 C C . GLY A 1 178 ? 5.999 -13.647 -11.114 1.00 91.06 178 GLY A C 1
ATOM 1481 O O . GLY A 1 178 ? 5.888 -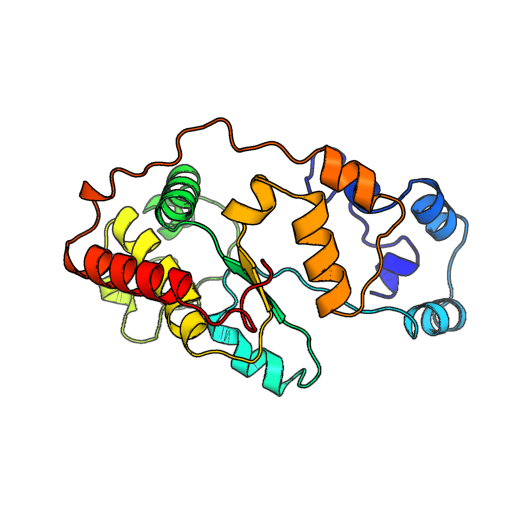13.238 -12.272 1.00 91.06 178 GLY A O 1
ATOM 1482 N N . CYS A 1 179 ? 6.774 -13.054 -10.206 1.00 91.06 179 CYS A N 1
ATOM 1483 C CA . CYS A 1 179 ? 7.728 -11.981 -10.483 1.00 91.06 179 CYS A CA 1
ATOM 1484 C C . CYS A 1 179 ? 9.141 -12.403 -10.065 1.00 91.06 179 CYS A C 1
ATOM 1486 O O . CYS A 1 179 ? 9.316 -13.174 -9.129 1.00 91.06 179 CYS A O 1
ATOM 1488 N N . SER A 1 180 ? 10.155 -11.845 -10.721 1.00 92.38 180 SER A N 1
ATOM 1489 C CA . SER A 1 180 ? 11.562 -12.019 -10.354 1.00 92.38 180 SER A CA 1
ATOM 1490 C C . SER A 1 180 ? 12.114 -10.774 -9.659 1.00 92.38 180 SER A C 1
ATOM 1492 O O . SER A 1 180 ? 11.539 -9.685 -9.748 1.00 92.38 180 SER A O 1
ATOM 1494 N N . PHE A 1 181 ? 13.262 -10.923 -9.000 1.00 94.50 181 PHE A N 1
ATOM 1495 C CA . PHE A 1 181 ? 14.003 -9.788 -8.460 1.00 94.50 181 PHE A CA 1
ATOM 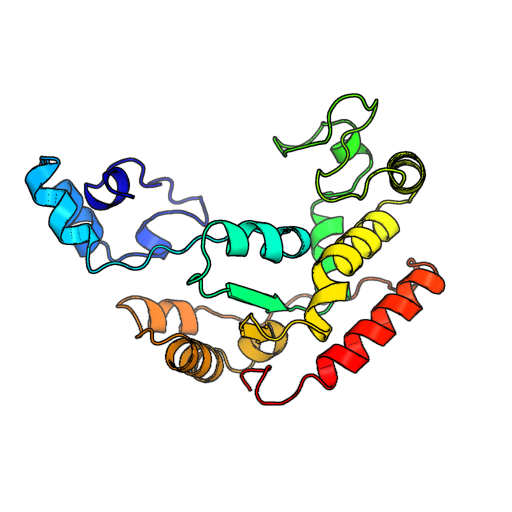1496 C C . PHE A 1 181 ? 14.505 -8.902 -9.605 1.00 94.50 181 PHE A C 1
ATOM 1498 O O . PHE A 1 181 ? 14.920 -9.391 -10.658 1.00 94.50 181 PHE A O 1
ATOM 1505 N N . GLY A 1 182 ? 14.434 -7.589 -9.399 1.00 91.94 182 GLY A N 1
ATOM 1506 C CA . GLY A 1 182 ? 15.055 -6.596 -10.265 1.00 91.94 182 GLY A CA 1
ATOM 1507 C C . GLY A 1 182 ? 16.486 -6.287 -9.828 1.00 91.94 182 GLY A C 1
ATOM 1508 O O . GLY A 1 182 ? 16.949 -6.734 -8.779 1.00 91.94 182 GLY A O 1
ATOM 1509 N N . SER A 1 183 ? 17.167 -5.459 -10.614 1.00 93.31 183 SER A N 1
ATOM 1510 C CA . SER A 1 183 ? 18.559 -5.046 -10.384 1.00 93.31 183 SER A CA 1
ATOM 1511 C C . SER A 1 183 ? 18.799 -4.378 -9.027 1.00 93.31 183 SER A C 1
ATOM 1513 O O . SER A 1 183 ? 19.842 -4.603 -8.429 1.00 93.31 183 SER A O 1
ATOM 1515 N N . LEU A 1 184 ? 17.830 -3.610 -8.519 1.00 94.44 184 LEU A N 1
ATOM 1516 C CA . LEU A 1 184 ? 17.933 -2.931 -7.219 1.00 94.44 184 LEU A CA 1
ATOM 1517 C C . LEU A 1 184 ? 17.267 -3.693 -6.067 1.00 94.44 184 LEU A C 1
ATOM 1519 O O . LEU A 1 184 ? 17.317 -3.246 -4.926 1.00 94.44 184 LEU A O 1
ATOM 1523 N N . THR A 1 185 ? 16.616 -4.834 -6.323 1.00 94.25 185 THR A N 1
ATOM 1524 C CA . THR A 1 185 ? 15.798 -5.500 -5.297 1.00 94.25 185 THR A CA 1
ATOM 1525 C C . THR A 1 185 ? 16.621 -5.907 -4.076 1.00 94.25 185 THR A C 1
ATOM 1527 O O . THR A 1 185 ? 16.198 -5.644 -2.956 1.00 94.25 185 THR A O 1
ATOM 1530 N N . ASN A 1 186 ? 17.808 -6.490 -4.272 1.00 94.81 186 ASN A N 1
ATOM 1531 C CA . ASN A 1 186 ? 18.665 -6.903 -3.156 1.00 94.81 186 ASN A CA 1
ATOM 1532 C C . ASN A 1 186 ? 19.153 -5.712 -2.324 1.00 94.81 186 ASN A C 1
ATOM 1534 O O . ASN A 1 186 ? 19.122 -5.779 -1.100 1.00 94.81 186 ASN A O 1
ATOM 1538 N N . GLU A 1 187 ? 19.558 -4.623 -2.978 1.00 94.50 187 GLU A N 1
ATOM 1539 C CA . GLU A 1 187 ? 19.988 -3.394 -2.304 1.00 94.50 187 GLU A CA 1
ATOM 1540 C C . GLU A 1 187 ? 18.851 -2.804 -1.458 1.00 94.50 187 GLU A C 1
ATOM 1542 O O . GLU A 1 187 ? 19.026 -2.522 -0.271 1.00 94.50 187 GLU A O 1
ATOM 1547 N N . ILE A 1 188 ? 17.647 -2.709 -2.033 1.00 93.25 188 ILE A N 1
ATOM 1548 C CA . ILE A 1 188 ? 16.458 -2.219 -1.330 1.00 93.25 188 ILE A CA 1
ATOM 1549 C C . ILE A 1 188 ? 16.139 -3.116 -0.130 1.00 93.25 188 ILE A C 1
ATOM 1551 O O . ILE A 1 188 ? 15.922 -2.600 0.965 1.00 93.25 188 ILE A O 1
ATOM 1555 N N . ILE A 1 189 ? 16.154 -4.443 -0.294 1.00 93.94 189 ILE A N 1
ATOM 1556 C CA . ILE A 1 189 ? 15.916 -5.395 0.802 1.00 93.94 189 ILE A CA 1
ATOM 1557 C C . ILE A 1 189 ? 16.947 -5.205 1.922 1.00 93.94 189 ILE A C 1
ATOM 1559 O O . ILE A 1 189 ? 16.579 -5.150 3.093 1.00 93.94 189 ILE A O 1
ATOM 1563 N N . GLN A 1 190 ? 18.226 -5.045 1.580 1.00 93.38 190 GLN A N 1
ATOM 1564 C CA . GLN A 1 190 ? 19.301 -4.819 2.550 1.00 93.38 190 GLN A CA 1
ATOM 1565 C C . GLN A 1 190 ? 19.193 -3.473 3.274 1.00 93.38 190 GLN A C 1
ATOM 1567 O O . GLN A 1 190 ? 19.747 -3.328 4.366 1.00 93.38 190 GLN A O 1
ATOM 1572 N N . SER A 1 191 ? 18.490 -2.494 2.700 1.00 92.31 191 SER A N 1
ATOM 1573 C CA . SER A 1 191 ? 18.219 -1.203 3.343 1.00 92.31 191 SER A CA 1
ATOM 1574 C C . SER A 1 191 ? 17.109 -1.270 4.399 1.00 92.31 191 SER A C 1
ATOM 1576 O O . SER A 1 191 ? 16.990 -0.359 5.220 1.00 92.31 191 SER A O 1
ATOM 1578 N N . ILE A 1 192 ? 16.311 -2.345 4.418 1.00 91.06 192 ILE A N 1
ATOM 1579 C CA . ILE A 1 192 ? 15.219 -2.513 5.378 1.00 91.06 192 ILE A CA 1
ATOM 1580 C C . ILE A 1 192 ? 15.805 -2.633 6.791 1.00 91.06 192 ILE A C 1
ATOM 1582 O O . ILE A 1 192 ? 16.786 -3.337 7.048 1.00 91.06 192 ILE A O 1
ATOM 1586 N N . ARG A 1 193 ? 15.219 -1.880 7.721 1.00 84.25 193 ARG A N 1
ATOM 1587 C CA . ARG A 1 193 ? 15.601 -1.841 9.134 1.00 84.25 193 ARG A CA 1
ATOM 1588 C C . ARG A 1 193 ? 14.356 -1.995 9.979 1.00 84.25 193 ARG A C 1
ATOM 1590 O O . ARG A 1 193 ? 13.343 -1.359 9.684 1.00 84.25 193 ARG A O 1
ATOM 1597 N N . GLU A 1 194 ? 14.450 -2.788 11.038 1.00 79.62 194 GLU A N 1
ATOM 1598 C CA . GLU A 1 194 ? 13.380 -2.878 12.023 1.00 79.62 194 GLU A CA 1
ATOM 1599 C C . GLU A 1 194 ? 13.041 -1.471 12.557 1.00 79.62 194 GLU A C 1
ATOM 1601 O O . GLU A 1 194 ? 13.944 -0.652 12.776 1.00 79.62 194 GLU A O 1
ATOM 1606 N N . PRO A 1 195 ? 11.752 -1.130 12.730 1.00 70.31 195 PRO A N 1
ATOM 1607 C CA . PRO A 1 195 ? 11.383 0.167 13.269 1.00 70.31 195 PRO A CA 1
ATOM 1608 C C . PRO A 1 195 ? 11.954 0.362 14.679 1.00 70.31 195 PRO A C 1
ATOM 1610 O O . PRO A 1 195 ? 11.568 -0.332 15.607 1.00 70.31 195 PRO A O 1
ATOM 1613 N N . SER A 1 196 ? 12.811 1.366 14.866 1.00 60.22 196 SER A N 1
ATOM 1614 C CA . SER A 1 196 ? 13.464 1.639 16.159 1.00 60.22 196 SER A CA 1
ATOM 1615 C C . SER A 1 196 ? 12.565 2.279 17.222 1.00 60.22 196 SER A C 1
ATOM 1617 O O . SER A 1 196 ? 12.988 2.455 18.361 1.00 60.22 196 SER A O 1
ATOM 1619 N N . LYS A 1 197 ? 11.349 2.698 16.859 1.00 60.75 197 LYS A N 1
ATOM 1620 C CA . LYS A 1 197 ? 10.441 3.412 17.765 1.00 60.75 197 LYS A CA 1
ATOM 1621 C C . LYS A 1 197 ? 9.379 2.468 18.285 1.00 60.75 197 LYS A C 1
ATOM 1623 O O . LYS A 1 197 ? 8.773 1.757 17.487 1.00 60.75 197 LYS A O 1
ATOM 1628 N N . ASP A 1 198 ? 9.101 2.553 19.583 1.00 60.38 198 ASP A N 1
ATOM 1629 C CA . ASP A 1 198 ? 7.866 2.010 20.124 1.00 60.38 198 ASP A CA 1
ATOM 1630 C C . ASP A 1 198 ? 6.690 2.713 19.428 1.00 60.38 198 ASP A C 1
ATOM 1632 O O . ASP A 1 198 ? 6.619 3.943 19.344 1.00 60.38 198 ASP A O 1
ATOM 1636 N N . ARG A 1 199 ? 5.831 1.905 18.815 1.00 59.03 199 ARG A N 1
ATOM 1637 C CA . ARG A 1 199 ? 4.643 2.347 18.080 1.00 59.03 199 ARG A CA 1
ATOM 1638 C C . ARG A 1 199 ? 3.373 1.933 18.817 1.00 59.03 199 ARG A C 1
ATOM 1640 O O . ARG A 1 199 ? 2.316 1.830 18.192 1.00 59.03 199 ARG A O 1
ATOM 1647 N N . SER A 1 200 ? 3.478 1.670 20.117 1.00 57.66 200 SER A N 1
ATOM 1648 C CA . SER A 1 200 ? 2.322 1.559 20.987 1.00 57.66 200 SER A CA 1
ATOM 1649 C C . SER A 1 200 ? 1.545 2.882 20.942 1.00 57.66 200 SER A C 1
ATOM 1651 O O . SER A 1 200 ? 2.064 3.973 21.169 1.00 57.66 200 SER A O 1
ATOM 1653 N N . VAL A 1 201 ? 0.279 2.807 20.537 1.00 58.75 201 VAL A N 1
ATOM 1654 C CA . VAL A 1 201 ? -0.706 3.803 20.971 1.00 58.75 201 VAL A CA 1
ATOM 1655 C C . VAL A 1 201 ? -1.095 3.381 22.371 1.00 58.75 201 VAL A C 1
ATOM 1657 O O . VAL A 1 201 ? -1.172 2.179 22.644 1.00 58.75 201 VAL A O 1
ATOM 1660 N N . GLU A 1 202 ? -1.438 4.327 23.235 1.00 59.72 202 GLU A N 1
ATOM 1661 C CA . GLU A 1 202 ? -2.304 3.998 24.356 1.00 59.72 202 GLU A CA 1
ATOM 1662 C C . GLU A 1 202 ? -3.663 3.555 23.793 1.00 59.72 202 GLU A C 1
ATOM 1664 O O . GLU A 1 202 ? -4.607 4.332 23.692 1.00 59.72 202 GLU A O 1
ATOM 1669 N N . VAL A 1 203 ? -3.781 2.281 23.399 1.00 57.09 203 VAL A N 1
ATOM 1670 C CA . VAL A 1 203 ? -5.029 1.644 22.926 1.00 57.09 203 VAL A CA 1
ATOM 1671 C C . VAL A 1 203 ? -6.155 1.850 23.958 1.00 57.09 203 VAL A C 1
ATOM 1673 O O . VAL A 1 203 ? -7.336 1.762 23.632 1.00 57.09 203 VAL A O 1
ATOM 1676 N N . ASN A 1 204 ? -5.784 2.186 25.202 1.00 58.91 204 ASN A N 1
ATOM 1677 C CA . ASN A 1 204 ? -6.594 2.709 26.314 1.00 58.91 204 ASN A CA 1
ATOM 1678 C C . ASN A 1 204 ? -7.444 3.937 25.991 1.00 58.91 204 ASN A C 1
ATOM 1680 O O . ASN A 1 204 ? -8.472 4.109 26.636 1.00 58.91 204 ASN A O 1
ATOM 1684 N N . MET A 1 205 ? -7.123 4.685 24.941 1.00 65.00 205 MET A N 1
ATOM 1685 C CA . MET A 1 205 ? -7.938 5.803 24.465 1.00 65.00 205 MET A CA 1
ATOM 1686 C C . MET A 1 205 ? -9.016 5.399 23.446 1.00 65.00 205 MET A C 1
ATOM 1688 O O . MET A 1 205 ? -9.877 6.211 23.121 1.00 65.00 205 MET A O 1
ATOM 1692 N N . ILE A 1 206 ? -8.991 4.163 22.932 1.00 69.06 206 ILE A N 1
ATOM 1693 C CA . ILE A 1 206 ? -10.025 3.635 22.030 1.00 69.06 206 ILE A CA 1
ATOM 1694 C C . ILE A 1 206 ? -11.138 3.013 22.875 1.00 69.06 206 ILE A C 1
ATOM 1696 O O . ILE A 1 206 ? -10.865 2.188 23.755 1.00 69.06 206 ILE A O 1
ATOM 1700 N N . THR A 1 207 ? -12.392 3.359 22.578 1.00 70.38 207 THR A N 1
ATOM 1701 C CA . THR A 1 207 ? -13.556 2.800 23.274 1.00 70.38 207 THR A CA 1
ATOM 1702 C C . THR A 1 207 ? -13.589 1.264 23.217 1.00 70.38 207 THR A C 1
ATOM 1704 O O . THR A 1 207 ? -13.146 0.656 22.232 1.00 70.38 207 THR A O 1
ATOM 1707 N N . PRO A 1 208 ? -14.133 0.596 24.256 1.00 72.44 208 PRO A N 1
ATOM 1708 C CA . PRO A 1 208 ? -14.158 -0.866 24.332 1.00 72.44 208 PRO A CA 1
ATOM 1709 C C . PRO A 1 208 ? -14.786 -1.550 23.110 1.00 72.44 208 PRO A C 1
ATOM 1711 O O . PRO A 1 208 ? -14.329 -2.619 22.713 1.00 72.44 208 PRO A O 1
ATOM 1714 N N . GLU A 1 209 ? -15.786 -0.924 22.479 1.00 76.88 209 GLU A N 1
ATOM 1715 C CA . GLU A 1 209 ? -16.442 -1.443 21.273 1.00 76.88 209 GLU A CA 1
ATOM 1716 C C . GLU A 1 209 ? -15.454 -1.595 20.103 1.00 76.88 209 GLU A C 1
ATOM 1718 O O . GLU A 1 209 ? -15.299 -2.690 19.549 1.00 76.88 209 GLU A O 1
ATOM 1723 N N . TYR A 1 210 ? -14.748 -0.518 19.741 1.00 70.44 210 TYR A N 1
ATOM 1724 C CA . TYR A 1 210 ? -13.783 -0.547 18.642 1.00 70.44 210 TYR A CA 1
ATOM 1725 C C . TYR A 1 210 ? -12.564 -1.390 18.986 1.00 70.44 210 TYR A C 1
ATOM 1727 O O . TYR A 1 210 ? -12.070 -2.109 18.118 1.00 70.44 210 TYR A O 1
ATOM 1735 N N . ARG A 1 211 ? -12.135 -1.399 20.255 1.00 70.00 211 ARG A N 1
ATOM 1736 C CA . ARG A 1 211 ? -11.094 -2.319 20.722 1.00 70.00 211 ARG A CA 1
ATOM 1737 C C . ARG A 1 211 ? -11.516 -3.779 20.545 1.00 70.00 211 ARG A C 1
ATOM 1739 O O . ARG A 1 211 ? -10.721 -4.591 20.086 1.00 70.00 211 ARG A O 1
ATOM 1746 N N . GLN A 1 212 ? -12.750 -4.150 20.867 1.00 72.06 212 GLN A N 1
ATOM 1747 C CA . GLN A 1 212 ? -13.181 -5.539 20.720 1.00 72.06 212 GLN A CA 1
ATOM 1748 C C . GLN A 1 212 ? -13.244 -5.963 19.247 1.00 72.06 212 GLN A C 1
ATOM 1750 O O . GLN A 1 212 ? -12.793 -7.062 18.908 1.00 72.06 212 GLN A O 1
ATOM 1755 N N . LYS A 1 213 ? -13.741 -5.089 18.361 1.00 71.00 213 LYS A N 1
ATOM 1756 C CA . LYS A 1 213 ? -13.705 -5.302 16.902 1.00 71.00 213 LYS A CA 1
ATOM 1757 C C . LYS A 1 213 ? -12.262 -5.462 16.402 1.00 71.00 213 LYS A C 1
ATOM 1759 O O . LYS A 1 213 ? -11.970 -6.414 15.680 1.00 71.00 213 LYS A O 1
ATOM 1764 N N . TYR A 1 214 ? -11.347 -4.623 16.887 1.00 67.31 214 TYR A N 1
ATOM 1765 C CA . TYR A 1 214 ? -9.901 -4.696 16.635 1.00 67.31 214 TYR A CA 1
ATOM 1766 C C . TYR A 1 214 ? -9.282 -6.038 17.081 1.00 67.31 214 TYR A C 1
ATOM 1768 O O . TYR A 1 214 ? -8.662 -6.730 16.275 1.00 67.31 214 TYR A O 1
ATOM 1776 N N . LEU A 1 215 ? -9.500 -6.463 18.330 1.00 69.12 215 LEU A N 1
ATOM 1777 C CA . LEU A 1 215 ? -8.958 -7.720 18.870 1.00 69.12 215 LEU A CA 1
ATOM 1778 C C . LEU A 1 215 ? -9.528 -8.950 18.163 1.00 69.12 215 LEU A C 1
ATOM 1780 O O . LEU A 1 215 ? -8.883 -9.995 18.075 1.00 69.12 215 LEU A O 1
ATOM 1784 N N . THR A 1 216 ? -10.770 -8.850 17.701 1.00 72.81 216 THR A N 1
ATOM 1785 C CA . THR A 1 216 ? -11.419 -9.907 16.925 1.00 72.81 216 THR A CA 1
ATOM 1786 C C . THR A 1 216 ? -10.757 -10.015 15.558 1.00 72.81 216 THR A C 1
ATOM 1788 O O . THR A 1 216 ? -10.323 -11.105 15.186 1.00 72.81 216 THR A O 1
ATOM 1791 N N . PHE A 1 217 ? -10.566 -8.887 14.864 1.00 70.38 217 PHE A N 1
ATOM 1792 C CA . PHE A 1 217 ? -9.836 -8.852 13.600 1.00 70.38 217 PHE A CA 1
ATOM 1793 C C . PHE A 1 217 ? -8.422 -9.435 13.734 1.00 70.38 217 PHE A C 1
ATOM 1795 O O . PHE A 1 217 ? -8.064 -10.322 12.965 1.00 70.38 217 PHE A O 1
ATOM 1802 N N . MET A 1 218 ? -7.651 -9.022 14.745 1.00 67.44 218 MET A N 1
ATOM 1803 C CA . MET A 1 218 ? -6.280 -9.506 14.954 1.00 67.44 218 MET A CA 1
ATOM 1804 C C . MET A 1 218 ? -6.211 -11.016 15.194 1.00 67.44 218 MET A C 1
ATOM 1806 O O . MET A 1 218 ? -5.419 -11.704 14.552 1.00 67.44 218 MET A O 1
ATOM 1810 N N . ARG A 1 219 ? -7.102 -11.564 16.029 1.00 69.88 219 ARG A N 1
ATOM 1811 C CA . ARG A 1 219 ? -7.178 -13.017 16.267 1.00 69.88 219 ARG A CA 1
ATOM 1812 C C . ARG A 1 219 ? -7.548 -13.804 15.012 1.00 69.88 219 ARG A C 1
ATOM 1814 O O . ARG A 1 219 ? -7.094 -14.932 14.833 1.00 69.88 219 ARG A O 1
ATOM 1821 N N . HIS A 1 220 ? -8.379 -13.237 14.144 1.00 67.19 220 HIS A N 1
ATOM 1822 C CA . HIS A 1 220 ? -8.707 -13.855 12.862 1.00 67.19 220 HIS A CA 1
ATOM 1823 C C . HIS A 1 220 ? -7.581 -13.716 11.843 1.00 67.19 220 HIS A C 1
ATOM 1825 O O . HIS A 1 220 ? -7.307 -14.678 11.130 1.00 67.19 220 HIS A O 1
ATOM 1831 N N . ALA A 1 221 ? -6.903 -12.567 11.807 1.00 63.28 221 ALA A N 1
ATOM 1832 C CA . ALA A 1 221 ? -5.725 -12.352 10.985 1.00 63.28 221 ALA A CA 1
ATOM 1833 C C . ALA A 1 221 ? -4.649 -13.385 11.333 1.00 63.28 221 ALA A C 1
ATOM 1835 O O . ALA A 1 221 ? -4.169 -14.056 10.427 1.00 63.28 221 ALA A O 1
ATOM 1836 N N . GLU A 1 222 ? -4.369 -13.603 12.627 1.00 62.09 222 GLU A N 1
ATOM 1837 C CA . GLU A 1 222 ? -3.484 -14.649 13.178 1.00 62.09 222 GLU A CA 1
ATOM 1838 C C . GLU A 1 222 ? -3.833 -16.077 12.758 1.00 62.09 222 GLU A C 1
ATOM 1840 O O . GLU A 1 222 ? -2.945 -16.927 12.692 1.00 62.09 222 GLU A O 1
ATOM 1845 N N . ARG A 1 223 ? -5.099 -16.323 12.429 1.00 59.31 223 ARG A N 1
ATOM 1846 C CA . ARG A 1 223 ? -5.634 -17.618 12.000 1.00 59.31 223 ARG A CA 1
ATOM 1847 C C . ARG A 1 223 ? -5.917 -17.681 10.504 1.00 59.31 223 ARG A C 1
ATOM 1849 O O . ARG A 1 223 ? -6.549 -18.640 10.062 1.00 59.31 223 ARG A O 1
ATOM 1856 N N . LEU A 1 224 ? -5.497 -16.678 9.724 1.00 57.03 224 LEU A N 1
ATOM 1857 C CA . LEU A 1 224 ? -5.637 -16.744 8.276 1.00 57.03 224 LEU A CA 1
ATOM 1858 C C . LEU A 1 224 ? -4.933 -18.016 7.784 1.00 57.03 224 LEU A C 1
ATOM 1860 O O . LEU A 1 224 ? -3.770 -18.225 8.138 1.00 57.03 224 LEU A O 1
ATOM 1864 N N . PRO A 1 225 ? -5.638 -18.864 7.015 1.00 51.19 225 PRO A N 1
ATOM 1865 C CA . PRO A 1 225 ? -5.083 -20.084 6.453 1.00 51.19 225 PRO A CA 1
ATOM 1866 C C . PRO A 1 225 ? -3.707 -19.857 5.806 1.00 51.19 225 PRO A C 1
ATOM 1868 O O . PRO A 1 225 ? -3.455 -18.801 5.219 1.00 51.19 225 PRO A O 1
ATOM 1871 N N . SER A 1 226 ? -2.801 -20.829 5.933 1.00 51.94 226 SER A N 1
ATOM 1872 C CA . SER A 1 226 ? -1.424 -20.751 5.418 1.00 51.94 226 SER A CA 1
ATOM 1873 C C . SER A 1 226 ? -1.344 -20.579 3.896 1.00 51.94 226 SER A C 1
ATOM 1875 O O . SER A 1 226 ? -0.327 -20.138 3.386 1.00 51.94 226 SER A O 1
ATOM 1877 N N . ASP A 1 227 ? -2.415 -20.866 3.158 1.00 51.12 227 ASP A N 1
ATOM 1878 C CA . ASP A 1 227 ? -2.562 -20.579 1.725 1.00 51.12 227 ASP A CA 1
ATOM 1879 C C . ASP A 1 227 ? -2.906 -19.103 1.425 1.00 51.12 227 ASP A C 1
ATOM 1881 O O . ASP A 1 227 ? -2.730 -18.647 0.289 1.00 51.12 227 ASP A O 1
ATOM 1885 N N . LYS A 1 228 ? -3.378 -18.346 2.430 1.00 54.59 228 LYS A N 1
ATOM 1886 C CA . LYS A 1 228 ? -3.628 -16.892 2.361 1.00 54.59 228 LYS A CA 1
ATOM 1887 C C . LYS A 1 228 ? -2.450 -16.049 2.847 1.00 54.59 228 LYS A C 1
ATOM 1889 O O . LYS A 1 228 ? -2.284 -14.920 2.384 1.00 54.59 228 LYS A O 1
ATOM 1894 N N . ARG A 1 229 ? -1.674 -16.564 3.802 1.00 50.88 229 ARG A N 1
ATOM 1895 C CA . ARG A 1 229 ? -0.473 -15.914 4.335 1.00 50.88 229 ARG A CA 1
ATOM 1896 C C . ARG A 1 229 ? 0.744 -16.415 3.588 1.00 50.88 229 ARG A C 1
ATOM 1898 O O . ARG A 1 229 ? 1.035 -17.602 3.624 1.00 50.88 229 ARG A O 1
ATOM 1905 N N . LEU A 1 230 ? 1.494 -15.514 2.975 1.00 49.66 230 LEU A N 1
ATOM 1906 C CA . LEU A 1 230 ? 2.899 -15.829 2.764 1.00 49.66 230 LEU A CA 1
ATOM 1907 C C . LEU A 1 230 ? 3.581 -15.762 4.134 1.00 49.66 230 LEU A C 1
ATOM 1909 O O . LEU A 1 230 ? 3.380 -14.787 4.856 1.00 49.66 230 LEU A O 1
ATOM 1913 N N . LEU A 1 231 ? 4.228 -16.874 4.497 1.00 48.50 231 LEU A N 1
ATOM 1914 C CA . LEU A 1 231 ? 4.999 -17.167 5.717 1.00 48.50 231 LEU A CA 1
ATOM 1915 C C . LEU A 1 231 ? 4.996 -16.086 6.806 1.00 48.50 231 LEU A C 1
ATOM 1917 O O . LEU A 1 231 ? 5.786 -15.138 6.705 1.00 48.50 231 LEU A O 1
#

Radius of gyration: 20.38 Å; chains: 1; bounding box: 47×44×59 Å